Protein AF-A0A8S4PH32-F1 (afdb_monomer)

Radius of gyration: 19.77 Å; Cα contacts (8 Å, |Δi|>4): 339; chains: 1; bounding box: 55×46×66 Å

Sequence (239 aa):
MSSHDYEGEQAKEPTDDEKIYQQELECAKLVIYDNDECEFVEDCEGKTIKLFYIDGVPQETVFHSTLHNDARTFTANADDVWVMSWPRSGSHWVWEITQRLLHGIDSFVGPLQKELSVFALNTVGMKDIRRPRVISCHLGREFAPVDIFKKGSKMIYLVRDPRDAMVSWYKFIQRHDGFKYDGTWNGFLSLYFQDKIPRGTWEKHTKGWLQESRNNKNIFFLKYEGLRHDPLKWIKEIA

Nearest PDB structures (foldseek):
  1aqy-assembly1_A  TM=8.880E-01  e=5.491E-13  Mus musculus
  3bfx-assembly1_A  TM=8.454E-01  e=3.378E-13  Homo sapiens
  2ad1-assembly1_A  TM=8.452E-01  e=7.000E-13  Homo sapiens
  5x2b-assembly9_I  TM=8.558E-01  e=7.904E-13  Mus musculus
  5x2b-assembly10_J  TM=8.463E-01  e=3.395E-12  Mus musculus

InterPro domains:
  IPR000863 Sulfotransferase domain [PF00685] (79-239)
  IPR027417 P-loop containing nucleoside triphosphate hydrolase [G3DSA:3.40.50.300] (49-239)
  IPR027417 P-loop containing nucleoside triphosphate hydrolase [SSF52540] (51-239)

Structure (mmCIF, N/CA/C/O backbone):
data_AF-A0A8S4PH32-F1
#
_entry.id   AF-A0A8S4PH32-F1
#
loop_
_atom_site.group_PDB
_atom_site.id
_atom_site.type_symbol
_atom_site.label_atom_id
_atom_site.label_alt_id
_atom_site.label_comp_id
_atom_site.label_asym_id
_atom_site.label_entity_id
_atom_site.label_seq_id
_atom_site.pdbx_PDB_ins_code
_atom_site.Cartn_x
_atom_site.Cartn_y
_atom_site.Cartn_z
_atom_site.occupancy
_atom_site.B_iso_or_equiv
_atom_site.auth_seq_id
_atom_site.auth_comp_id
_atom_site.auth_asym_id
_atom_site.auth_atom_id
_atom_site.pdbx_PDB_model_num
ATOM 1 N N . MET A 1 1 ? 33.552 5.384 -46.110 1.00 39.69 1 MET A N 1
ATOM 2 C CA . MET A 1 1 ? 33.473 5.903 -44.729 1.00 39.69 1 MET A CA 1
ATOM 3 C C . MET A 1 1 ? 32.351 6.925 -44.710 1.00 39.69 1 MET A C 1
ATOM 5 O O . MET A 1 1 ? 32.509 7.965 -45.327 1.00 39.69 1 MET A O 1
ATOM 9 N N . SER A 1 2 ? 31.197 6.588 -44.133 1.00 38.41 2 SER A N 1
ATOM 10 C CA . SER A 1 2 ? 30.113 7.543 -43.875 1.00 38.41 2 SER A CA 1
ATOM 11 C C . SER A 1 2 ? 29.998 7.648 -42.361 1.00 38.41 2 SER A C 1
ATOM 13 O O . SER A 1 2 ? 29.646 6.673 -41.701 1.00 38.41 2 SER A O 1
ATOM 15 N N . SER A 1 3 ? 30.419 8.788 -41.822 1.00 44.22 3 SER A N 1
ATOM 16 C CA . SER A 1 3 ? 30.179 9.190 -40.443 1.00 44.22 3 SER A CA 1
ATOM 17 C C . SER A 1 3 ? 28.729 9.657 -40.354 1.00 44.22 3 SER A C 1
ATOM 19 O O . SER A 1 3 ? 28.368 10.675 -40.937 1.00 44.22 3 SER A O 1
ATOM 21 N N . HIS A 1 4 ? 27.880 8.867 -39.702 1.00 45.56 4 HIS A N 1
ATOM 22 C CA . HIS A 1 4 ? 26.615 9.373 -39.184 1.00 45.56 4 HIS A CA 1
ATOM 23 C C . HIS A 1 4 ? 26.923 10.078 -37.868 1.00 45.56 4 HIS A C 1
ATOM 25 O O . HIS A 1 4 ? 27.265 9.429 -36.878 1.00 45.56 4 HIS A O 1
ATOM 31 N N . ASP A 1 5 ? 26.850 11.403 -37.902 1.00 44.84 5 ASP A N 1
ATOM 32 C CA . ASP A 1 5 ? 26.917 12.246 -36.721 1.00 44.84 5 ASP A CA 1
ATOM 33 C C . ASP A 1 5 ? 25.649 12.015 -35.891 1.00 44.84 5 ASP A C 1
ATOM 35 O O . ASP A 1 5 ? 24.532 12.317 -36.311 1.00 44.84 5 ASP A O 1
ATOM 39 N N . TYR A 1 6 ? 25.827 11.410 -34.717 1.00 44.03 6 TYR A N 1
ATOM 40 C CA . TYR A 1 6 ? 24.822 11.400 -33.662 1.00 44.03 6 TYR A CA 1
ATOM 41 C C . TYR A 1 6 ? 24.789 12.806 -33.057 1.00 44.03 6 TYR A C 1
ATOM 43 O O . TYR A 1 6 ? 25.623 13.147 -32.216 1.00 44.03 6 TYR A O 1
ATOM 51 N N . GLU A 1 7 ? 23.844 13.637 -33.492 1.00 45.66 7 GLU A N 1
ATOM 52 C CA . GLU A 1 7 ? 23.499 14.851 -32.757 1.00 45.66 7 GLU A CA 1
ATOM 53 C C . GLU A 1 7 ? 22.906 14.438 -31.406 1.00 45.66 7 GLU A C 1
ATOM 55 O O . GLU A 1 7 ? 21.880 13.761 -31.327 1.00 45.66 7 GLU A O 1
ATOM 60 N N . GLY A 1 8 ? 23.613 14.786 -30.329 1.00 47.56 8 GLY A N 1
ATOM 61 C CA . GLY A 1 8 ? 23.156 14.556 -28.968 1.00 47.56 8 GLY A CA 1
ATOM 62 C C . GLY A 1 8 ? 21.863 15.323 -28.716 1.00 47.56 8 GLY A C 1
ATOM 63 O O . GLY A 1 8 ? 21.826 16.545 -28.849 1.00 47.56 8 GLY A O 1
ATOM 64 N N . GLU A 1 9 ? 20.813 14.599 -28.339 1.00 49.16 9 GLU A N 1
ATOM 65 C CA . GLU A 1 9 ? 19.553 15.168 -27.871 1.00 49.16 9 GLU A CA 1
ATOM 66 C C . GLU A 1 9 ? 19.855 16.088 -26.675 1.00 49.16 9 GLU A C 1
ATOM 68 O O . GLU A 1 9 ? 20.214 15.630 -25.587 1.00 49.16 9 GLU A O 1
ATOM 73 N N . GLN A 1 10 ? 19.791 17.407 -26.886 1.00 51.16 10 GLN A N 1
ATOM 74 C CA . GLN A 1 10 ? 19.913 18.372 -25.797 1.00 51.16 10 GLN A CA 1
ATOM 75 C C . GLN A 1 10 ? 18.770 18.121 -24.814 1.00 51.16 10 GLN A C 1
ATOM 77 O O . GLN A 1 10 ? 17.599 18.134 -25.198 1.00 51.16 10 GLN A O 1
ATOM 82 N N . ALA A 1 11 ? 19.114 17.882 -23.546 1.00 54.72 11 ALA A N 1
ATOM 83 C CA . ALA A 1 11 ? 18.133 17.704 -22.487 1.00 54.72 11 ALA A CA 1
ATOM 84 C C . ALA A 1 11 ? 17.215 18.933 -22.450 1.00 54.72 11 ALA A C 1
ATOM 86 O O . ALA A 1 11 ? 17.658 20.048 -22.175 1.00 54.72 11 ALA A O 1
ATOM 87 N N . LYS A 1 12 ? 15.941 18.722 -22.786 1.00 76.06 12 LYS A N 1
ATOM 88 C CA . LYS A 1 12 ? 14.923 19.770 -22.791 1.00 76.06 12 LYS A CA 1
ATOM 89 C C . LYS A 1 12 ? 14.799 20.352 -21.382 1.00 76.06 12 LYS A C 1
ATOM 91 O O . LYS A 1 12 ? 14.734 19.595 -20.414 1.00 76.06 12 LYS A O 1
ATOM 96 N N . GLU A 1 13 ? 14.766 21.679 -21.271 1.00 80.00 13 GLU A N 1
ATOM 97 C CA . GLU A 1 13 ? 14.542 22.321 -19.975 1.00 80.00 13 GLU A CA 1
ATOM 98 C C . GLU A 1 13 ? 13.197 21.882 -19.368 1.00 80.00 13 GLU A C 1
ATOM 100 O O . GLU A 1 13 ? 12.216 21.743 -20.111 1.00 80.00 13 GLU A O 1
ATOM 105 N N . PRO A 1 14 ? 13.125 21.688 -18.036 1.00 80.38 14 PRO A N 1
ATOM 106 C CA . PRO A 1 14 ? 11.885 21.310 -17.376 1.00 80.38 14 PRO A CA 1
ATOM 107 C C . PRO A 1 14 ? 10.828 22.406 -17.521 1.00 80.38 14 PRO A C 1
ATOM 109 O O . PRO A 1 14 ? 11.118 23.599 -17.383 1.00 80.38 14 PRO A O 1
ATOM 112 N N . THR A 1 15 ? 9.589 21.986 -17.740 1.00 87.25 15 THR A N 1
ATOM 113 C CA . THR A 1 15 ? 8.400 22.839 -17.678 1.00 87.25 15 THR A CA 1
ATOM 114 C C . THR A 1 15 ? 8.190 23.401 -16.269 1.00 87.25 15 THR A C 1
ATOM 116 O O . THR A 1 15 ? 8.723 22.882 -15.286 1.00 87.25 15 THR A O 1
ATOM 119 N N . ASP A 1 16 ? 7.400 24.467 -16.144 1.00 83.81 16 ASP A N 1
ATOM 120 C CA . ASP A 1 16 ? 7.109 25.061 -14.833 1.00 83.81 16 ASP A CA 1
ATOM 121 C C . ASP A 1 16 ? 6.350 24.091 -13.914 1.00 83.81 16 ASP A C 1
ATOM 123 O O . ASP A 1 16 ? 6.654 24.018 -12.724 1.00 83.81 16 ASP A O 1
ATOM 127 N N . ASP A 1 17 ? 5.462 23.262 -14.472 1.00 79.00 17 ASP A N 1
ATOM 128 C CA . ASP A 1 17 ? 4.777 22.193 -13.736 1.00 79.00 17 ASP A CA 1
ATOM 129 C C . ASP A 1 17 ? 5.767 21.145 -13.198 1.00 79.00 17 ASP A C 1
ATOM 131 O O . ASP A 1 17 ? 5.667 20.718 -12.047 1.00 79.00 17 ASP A O 1
ATOM 135 N N . GLU A 1 18 ? 6.772 20.762 -13.994 1.00 80.81 18 GLU A N 1
ATOM 136 C CA . GLU A 1 18 ? 7.830 19.848 -13.550 1.00 80.81 18 GLU A CA 1
ATOM 137 C C . GLU A 1 18 ? 8.693 20.476 -12.449 1.00 80.81 18 GLU A C 1
ATOM 139 O O . GLU A 1 18 ? 9.051 19.789 -11.492 1.00 80.81 18 GLU A O 1
ATOM 144 N N . LYS A 1 19 ? 8.996 21.778 -12.530 1.00 80.88 19 LYS A N 1
ATOM 145 C CA . LYS A 1 19 ? 9.740 22.495 -11.478 1.00 80.88 19 LYS A CA 1
ATOM 146 C C . LYS A 1 19 ? 8.952 22.559 -10.169 1.00 80.88 19 LYS A C 1
ATOM 148 O O . LYS A 1 19 ? 9.526 22.282 -9.116 1.00 80.88 19 LYS A O 1
ATOM 153 N N . ILE A 1 20 ? 7.656 22.882 -10.226 1.00 81.62 20 ILE A N 1
ATOM 154 C CA . ILE A 1 20 ? 6.765 22.898 -9.053 1.00 81.62 20 ILE A CA 1
ATOM 155 C C . ILE A 1 20 ? 6.721 21.509 -8.416 1.00 81.62 20 ILE A C 1
ATOM 157 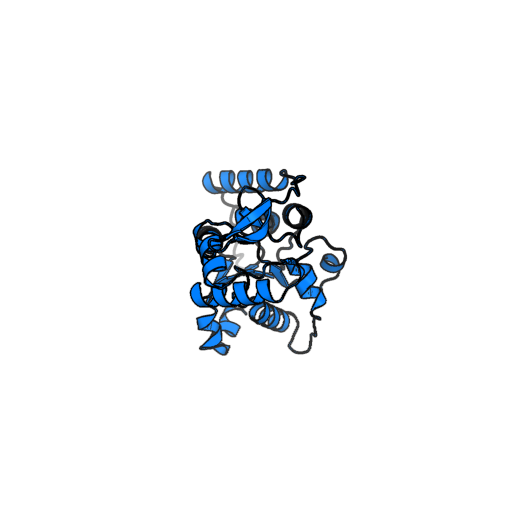O O . ILE A 1 20 ? 6.950 21.380 -7.215 1.00 81.62 20 ILE A O 1
ATOM 161 N N . TYR A 1 21 ? 6.532 20.464 -9.222 1.00 79.44 21 TYR A N 1
ATOM 162 C CA . TYR A 1 21 ? 6.506 19.086 -8.740 1.00 79.44 21 TYR A CA 1
ATOM 163 C C . TYR A 1 21 ? 7.820 18.683 -8.050 1.00 79.44 21 TYR A C 1
ATOM 165 O O . TYR A 1 21 ? 7.802 18.109 -6.961 1.00 79.44 21 TYR A O 1
ATOM 173 N N . GLN A 1 22 ? 8.980 19.024 -8.623 1.00 79.06 22 GLN A N 1
ATOM 174 C CA . GLN A 1 22 ? 10.266 18.751 -7.968 1.00 79.06 22 GLN A CA 1
ATOM 175 C C . GLN A 1 22 ? 10.423 19.517 -6.649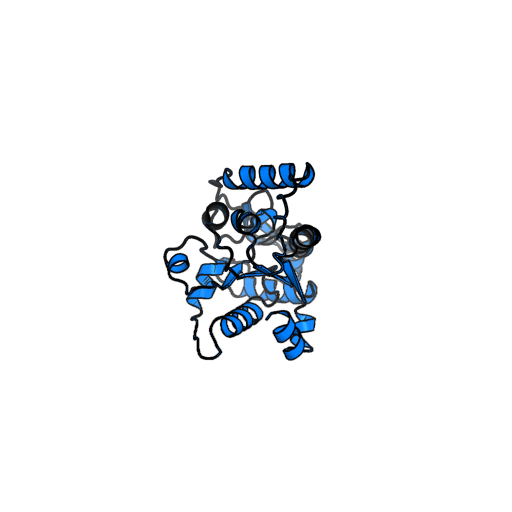 1.00 79.06 22 GLN A C 1
ATOM 177 O O . GLN A 1 22 ? 10.929 18.958 -5.676 1.00 79.06 22 GLN A O 1
ATOM 182 N N . GLN A 1 23 ? 9.957 20.765 -6.583 1.00 78.81 23 GLN A N 1
ATOM 183 C CA . GLN A 1 23 ? 9.979 21.545 -5.347 1.00 78.81 23 GLN A CA 1
ATOM 184 C 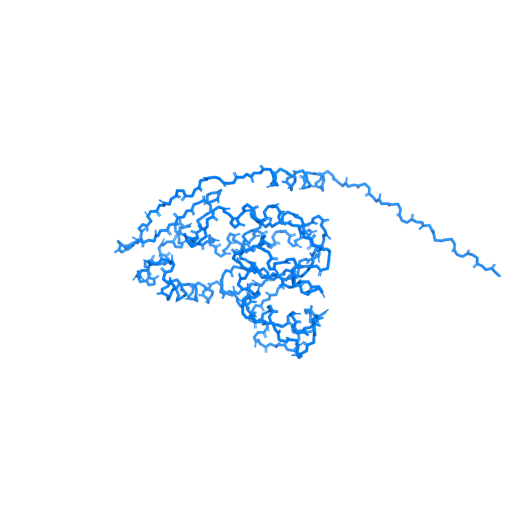C . GLN A 1 23 ? 9.081 20.926 -4.263 1.00 78.81 23 GLN A C 1
ATOM 186 O O . GLN A 1 23 ? 9.497 20.841 -3.108 1.00 78.81 23 GLN A O 1
ATOM 191 N N . GLU A 1 24 ? 7.884 20.449 -4.617 1.00 79.44 24 GLU A N 1
ATOM 192 C CA . GLU A 1 24 ? 6.989 19.731 -3.695 1.00 79.44 24 GLU A CA 1
ATOM 193 C C . GLU A 1 24 ? 7.657 18.472 -3.128 1.00 79.44 24 GLU A C 1
ATOM 195 O O . GLU A 1 24 ? 7.606 18.219 -1.921 1.00 79.44 24 GLU A O 1
ATOM 200 N N . LEU A 1 25 ? 8.342 17.712 -3.986 1.00 77.25 25 LEU A N 1
ATOM 201 C CA . LEU A 1 25 ? 9.118 16.543 -3.586 1.00 77.25 25 LEU A CA 1
ATOM 202 C C . LEU A 1 25 ? 10.254 16.904 -2.614 1.00 77.25 25 LEU A C 1
ATOM 204 O O . LEU A 1 25 ? 10.461 16.192 -1.631 1.00 77.25 25 LEU A O 1
ATOM 208 N N . GLU A 1 26 ? 10.990 17.995 -2.844 1.00 78.19 26 GLU A N 1
ATOM 209 C CA . GLU A 1 26 ? 12.026 18.444 -1.899 1.00 78.19 26 GLU A CA 1
ATOM 210 C C . GLU A 1 26 ? 11.441 18.858 -0.547 1.00 78.19 26 GLU A C 1
ATOM 212 O O . GLU A 1 26 ? 11.948 18.433 0.492 1.00 78.19 26 GLU A O 1
ATOM 217 N N . CYS A 1 27 ? 10.343 19.617 -0.538 1.00 73.69 27 CYS A N 1
ATOM 218 C CA . CYS A 1 27 ? 9.664 20.005 0.698 1.00 73.69 27 CYS A CA 1
ATOM 219 C C . CYS A 1 27 ? 9.217 18.775 1.506 1.00 73.69 27 CYS A C 1
ATOM 221 O O . CYS A 1 27 ? 9.405 18.733 2.722 1.00 73.69 27 CYS A O 1
ATOM 223 N N . ALA A 1 28 ? 8.699 17.741 0.837 1.00 70.81 28 ALA A N 1
ATOM 224 C CA . ALA A 1 28 ? 8.250 16.511 1.486 1.00 70.81 28 ALA A CA 1
ATOM 225 C C . ALA A 1 28 ? 9.376 15.737 2.202 1.00 70.81 28 ALA A C 1
ATOM 227 O O . ALA A 1 28 ? 9.096 15.039 3.177 1.00 70.81 28 ALA A O 1
ATOM 228 N N . LYS A 1 29 ? 10.644 15.869 1.773 1.00 68.88 29 LYS A N 1
ATOM 229 C CA . LYS A 1 29 ? 11.799 15.246 2.454 1.00 68.88 29 LYS A CA 1
ATOM 230 C C . LYS A 1 29 ? 12.139 15.902 3.796 1.00 68.88 29 LYS A C 1
ATOM 232 O O . LYS A 1 29 ? 12.785 15.266 4.623 1.00 68.88 29 LYS A O 1
ATOM 237 N N . LEU A 1 30 ? 11.746 17.160 3.997 1.00 70.75 30 LEU A N 1
ATOM 238 C CA . LEU A 1 30 ? 12.120 17.957 5.171 1.00 70.75 30 LEU A CA 1
ATOM 239 C C . LEU A 1 30 ? 11.146 17.809 6.343 1.00 70.75 30 LEU A C 1
ATOM 241 O O . LEU A 1 30 ? 11.469 18.207 7.460 1.00 70.75 30 LEU A O 1
ATOM 245 N N . VAL A 1 31 ? 9.959 17.254 6.106 1.00 72.81 31 VAL A N 1
ATOM 246 C CA . VAL A 1 31 ? 8.962 17.059 7.158 1.00 72.81 31 VAL A CA 1
ATOM 247 C C . VAL A 1 31 ? 9.369 15.848 8.003 1.00 72.81 31 VAL A C 1
ATOM 249 O O . VAL A 1 31 ? 9.599 14.756 7.483 1.00 72.81 31 VAL A O 1
ATOM 252 N N . ILE A 1 32 ? 9.436 16.022 9.319 1.00 74.19 32 ILE A N 1
ATOM 253 C CA . ILE A 1 32 ? 9.671 14.944 10.284 1.00 74.19 32 ILE A CA 1
ATOM 254 C C . ILE A 1 32 ? 8.433 14.861 11.166 1.00 74.19 32 ILE A C 1
ATOM 256 O O . ILE A 1 32 ? 7.973 15.879 11.673 1.00 74.19 32 ILE A O 1
ATOM 260 N N . TYR A 1 33 ? 7.888 13.659 11.319 1.00 78.19 33 TYR A N 1
ATOM 261 C CA . TYR A 1 33 ? 6.806 13.409 12.259 1.00 78.19 33 TYR A CA 1
ATOM 262 C C . TYR A 1 33 ? 7.397 13.012 13.609 1.00 78.19 33 TYR A C 1
ATOM 264 O O . TYR A 1 33 ? 8.166 12.055 13.687 1.00 78.19 33 TYR A O 1
ATOM 272 N N . ASP A 1 34 ? 7.041 13.745 14.654 1.00 75.38 34 ASP A N 1
ATOM 273 C CA . ASP A 1 34 ? 7.434 13.501 16.044 1.00 75.38 34 ASP A CA 1
ATOM 274 C C . ASP A 1 34 ? 6.229 13.230 16.962 1.00 75.38 34 ASP A C 1
ATOM 276 O O . ASP A 1 34 ? 6.408 12.895 18.133 1.00 75.38 34 ASP A O 1
ATOM 280 N N . ASN A 1 35 ? 5.008 13.324 16.423 1.00 69.19 35 ASN A N 1
ATOM 281 C CA . ASN A 1 35 ? 3.777 13.052 17.146 1.00 69.19 35 ASN A CA 1
ATOM 282 C C . ASN A 1 35 ? 3.250 11.633 16.862 1.00 69.19 35 ASN A C 1
ATOM 284 O O . ASN A 1 35 ? 2.788 11.340 15.759 1.00 69.19 35 ASN A O 1
ATOM 288 N N . ASP A 1 36 ? 3.284 10.784 17.889 1.00 72.88 36 ASP A N 1
ATOM 289 C CA . ASP A 1 36 ? 2.669 9.449 17.911 1.00 72.88 36 ASP A CA 1
ATOM 290 C C . ASP A 1 36 ? 1.418 9.409 18.813 1.00 72.88 36 ASP A C 1
ATOM 292 O O . ASP A 1 36 ? 0.993 8.337 19.263 1.00 72.88 36 ASP A O 1
ATOM 296 N N . GLU A 1 37 ? 0.836 10.570 19.137 1.00 81.94 37 GLU A N 1
ATOM 297 C CA . GLU A 1 37 ? -0.403 10.636 19.903 1.00 81.94 37 GLU A CA 1
ATOM 298 C C . GLU A 1 37 ? -1.487 9.811 19.218 1.00 81.94 37 GLU A C 1
ATOM 300 O O . GLU A 1 37 ? -1.753 9.905 18.018 1.00 81.94 37 GLU A O 1
ATOM 305 N N . CYS A 1 38 ? -2.089 8.946 20.025 1.00 88.19 38 CYS A N 1
ATOM 306 C CA . CYS A 1 38 ? -3.103 8.027 19.568 1.00 88.19 38 CYS A CA 1
ATOM 307 C C . CYS A 1 38 ? -4.460 8.420 20.130 1.00 88.19 38 CYS A C 1
ATOM 309 O O . CYS A 1 38 ? -4.599 8.724 21.315 1.00 88.19 38 CYS A O 1
ATOM 311 N N . GLU A 1 39 ? -5.476 8.256 19.305 1.00 91.06 39 GLU A N 1
ATOM 312 C CA . GLU A 1 39 ? -6.868 8.498 19.622 1.00 91.06 39 GLU A CA 1
ATOM 313 C C . GLU A 1 39 ? -7.625 7.169 19.632 1.00 91.06 39 GLU A C 1
ATOM 315 O O . GLU A 1 39 ? -7.384 6.287 18.801 1.00 91.06 39 GLU A O 1
ATOM 320 N N . PHE A 1 40 ? -8.560 7.018 20.569 1.00 93.75 40 PHE A N 1
ATOM 321 C CA . PHE A 1 40 ? -9.557 5.956 20.501 1.00 93.75 40 PHE A CA 1
ATOM 322 C C . PHE A 1 40 ? -10.763 6.485 19.740 1.00 93.75 40 PHE A C 1
ATOM 324 O O . PHE A 1 40 ? -11.416 7.431 20.174 1.00 93.75 40 PHE A O 1
ATOM 331 N N . VAL A 1 41 ? -11.050 5.866 18.604 1.00 95.44 41 VAL A N 1
ATOM 332 C CA . VAL A 1 41 ? -12.195 6.207 17.771 1.00 95.44 41 VAL A CA 1
ATOM 333 C C . VAL A 1 41 ? -13.276 5.164 17.971 1.00 95.44 41 VAL A C 1
ATOM 335 O O . VAL A 1 41 ? -13.024 3.975 17.793 1.00 95.44 41 VAL A O 1
ATOM 338 N N . GLU A 1 42 ? -14.473 5.625 18.310 1.00 97.44 42 GLU A N 1
ATOM 339 C CA . GLU A 1 42 ? -15.661 4.791 18.454 1.00 97.44 42 GLU A CA 1
ATOM 340 C C . GLU A 1 42 ? -16.370 4.586 17.107 1.00 97.44 42 GLU A C 1
ATOM 342 O O . GLU A 1 42 ? -16.482 5.510 16.294 1.00 97.44 42 GLU A O 1
ATOM 347 N N . ASP A 1 43 ? -16.839 3.365 16.867 1.00 97.69 43 ASP A N 1
ATOM 348 C CA . ASP A 1 43 ? -17.749 3.040 15.777 1.00 97.69 43 ASP A CA 1
ATOM 349 C C . ASP A 1 43 ? -19.222 3.280 16.157 1.00 97.69 43 ASP A C 1
ATOM 351 O O . ASP A 1 43 ? -19.543 3.705 17.263 1.00 97.69 43 ASP A O 1
ATOM 355 N N . CYS A 1 44 ? -20.156 3.022 15.240 1.00 97.94 44 CYS A N 1
ATOM 356 C CA . CYS A 1 44 ? -21.585 3.216 15.506 1.00 97.94 44 CYS A CA 1
ATOM 357 C C . CYS A 1 44 ? -22.192 2.254 16.549 1.00 97.94 44 CYS A C 1
ATOM 359 O O . CYS A 1 44 ? -23.365 2.406 16.890 1.00 97.94 44 CYS A O 1
ATOM 361 N N . GLU A 1 45 ? -21.435 1.269 17.034 1.00 98.06 45 GLU A N 1
ATOM 362 C CA . GLU A 1 45 ? -21.866 0.244 17.990 1.00 98.06 45 GLU A CA 1
ATOM 363 C C . GLU A 1 45 ? -21.125 0.358 19.337 1.00 98.06 45 GLU A C 1
ATOM 365 O O . GLU A 1 45 ? -21.267 -0.514 20.198 1.00 98.06 45 GLU A O 1
ATOM 370 N N . GLY A 1 46 ? -20.352 1.429 19.550 1.00 97.31 46 GLY A N 1
ATOM 371 C CA . GLY A 1 46 ? -19.631 1.669 20.800 1.00 97.31 46 GLY A CA 1
ATOM 372 C C . GLY A 1 46 ? -18.288 0.941 20.913 1.00 97.31 46 GLY A C 1
ATOM 373 O O . GLY A 1 46 ? -17.677 0.936 21.983 1.00 97.31 46 GLY A O 1
ATOM 374 N N . LYS A 1 47 ? -17.815 0.280 19.849 1.00 97.44 47 LYS A N 1
ATOM 375 C CA . LYS A 1 47 ? -16.513 -0.397 19.840 1.00 97.44 47 LYS A CA 1
ATOM 376 C C . LYS A 1 47 ? -15.432 0.560 19.382 1.00 97.44 47 LYS A C 1
ATOM 378 O O . LYS A 1 47 ? -15.645 1.375 18.490 1.00 97.44 47 LYS A O 1
ATOM 383 N N . THR A 1 48 ? -14.252 0.449 19.981 1.00 96.00 48 THR A N 1
ATOM 384 C CA . THR A 1 48 ? -13.169 1.398 19.737 1.00 96.00 48 THR A CA 1
ATOM 385 C C . THR A 1 48 ? -12.013 0.777 18.973 1.00 96.00 48 THR A C 1
ATOM 387 O O . THR A 1 48 ? -11.615 -0.363 19.211 1.00 96.00 48 THR A O 1
ATOM 390 N N . ILE A 1 49 ? -11.449 1.555 18.054 1.00 94.25 49 ILE A N 1
ATOM 391 C CA . ILE A 1 49 ? -10.163 1.288 17.414 1.00 94.25 49 ILE A CA 1
ATOM 392 C C . ILE A 1 49 ? -9.173 2.370 17.836 1.00 94.25 49 ILE A C 1
ATOM 394 O O . ILE A 1 49 ? -9.525 3.545 17.938 1.00 94.25 49 ILE A O 1
ATOM 398 N N . LYS A 1 50 ? -7.927 1.978 18.100 1.00 92.69 50 LYS A N 1
ATOM 399 C CA . LYS A 1 50 ? -6.851 2.922 18.403 1.00 92.69 50 LYS A CA 1
ATOM 400 C C . LYS A 1 50 ? -6.164 3.329 17.098 1.00 92.69 50 LYS A C 1
ATOM 402 O O . LYS A 1 50 ? -5.731 2.454 16.350 1.00 92.69 50 LYS A O 1
ATOM 407 N N . LEU A 1 51 ? -6.065 4.628 16.830 1.00 91.25 51 LEU A N 1
ATOM 408 C CA . LEU A 1 51 ? -5.464 5.196 15.618 1.00 91.25 51 LEU A CA 1
ATOM 409 C C . LEU A 1 51 ? -4.481 6.301 15.995 1.00 91.25 51 LEU A C 1
ATOM 411 O O . LEU A 1 51 ? -4.659 6.950 17.016 1.00 91.25 51 LEU A O 1
ATOM 415 N N . PHE A 1 52 ? -3.480 6.541 15.158 1.00 90.00 52 PHE A N 1
ATOM 416 C CA . PHE A 1 52 ? -2.710 7.789 15.171 1.00 90.00 52 PHE A CA 1
ATOM 417 C C . PHE A 1 52 ? -2.798 8.432 13.787 1.00 90.00 52 PHE A C 1
ATOM 419 O O . PHE A 1 52 ? -3.161 7.756 12.817 1.00 90.00 52 PHE A O 1
ATOM 426 N N . TYR A 1 53 ? -2.490 9.721 13.685 1.00 90.12 53 TYR A N 1
ATOM 427 C CA . TYR A 1 53 ? -2.701 10.486 12.459 1.00 90.12 53 TYR A CA 1
ATOM 428 C C . TYR A 1 53 ? -1.406 11.082 11.937 1.00 90.12 53 TYR A C 1
ATOM 430 O O . TYR A 1 53 ? -0.636 11.691 12.668 1.00 90.12 53 TYR A O 1
ATOM 438 N N . ILE A 1 54 ? -1.220 10.940 10.631 1.00 88.12 54 ILE A N 1
ATOM 439 C CA . ILE A 1 54 ? -0.117 11.514 9.870 1.00 88.12 54 ILE A CA 1
ATOM 440 C C . ILE A 1 54 ? -0.760 12.354 8.773 1.00 88.12 54 ILE A C 1
ATOM 442 O O . ILE A 1 54 ? -1.492 11.813 7.947 1.00 88.12 54 ILE A O 1
ATOM 446 N N . ASP A 1 55 ? -0.572 13.674 8.826 1.00 88.19 55 ASP A N 1
ATOM 447 C CA . ASP A 1 55 ? -1.227 14.662 7.950 1.00 88.19 55 ASP A CA 1
ATOM 448 C C . ASP A 1 55 ? -2.738 14.421 7.765 1.00 88.19 55 ASP A C 1
ATOM 450 O O . ASP A 1 55 ? -3.286 14.487 6.666 1.00 88.19 55 ASP A O 1
ATOM 454 N N . GLY A 1 56 ? -3.424 14.095 8.866 1.00 89.50 56 GLY A N 1
ATOM 455 C CA . GLY A 1 56 ? -4.867 13.839 8.883 1.00 89.50 56 GLY A CA 1
ATOM 456 C C . GLY A 1 56 ? -5.295 12.470 8.342 1.00 89.50 56 GLY A C 1
ATOM 457 O O . GLY A 1 56 ? -6.489 12.174 8.338 1.00 89.50 56 GLY A O 1
ATOM 458 N N . VAL A 1 57 ? -4.361 11.608 7.926 1.00 91.50 57 VAL A N 1
ATOM 459 C CA . VAL A 1 57 ? -4.659 10.235 7.496 1.00 91.50 57 VAL A CA 1
ATOM 460 C C . VAL A 1 57 ? -4.470 9.270 8.671 1.00 91.50 57 VAL A C 1
ATOM 462 O O . VAL A 1 57 ? -3.354 9.181 9.195 1.00 91.50 57 VAL A O 1
ATOM 465 N N . PRO A 1 58 ? -5.505 8.504 9.065 1.00 92.06 58 PRO A N 1
ATOM 466 C CA . PRO A 1 58 ? -5.381 7.539 10.148 1.00 92.06 58 PRO A CA 1
ATOM 467 C C . PRO A 1 58 ? -4.461 6.369 9.776 1.00 92.06 58 PRO A C 1
ATOM 469 O O . PRO A 1 58 ? -4.513 5.828 8.669 1.00 92.06 58 PRO A O 1
ATOM 472 N N . GLN A 1 59 ? -3.640 5.935 10.725 1.00 88.88 59 GLN A N 1
ATOM 473 C CA . GLN A 1 59 ? -2.633 4.882 10.575 1.00 88.88 59 GLN A CA 1
ATOM 474 C C . GLN A 1 59 ? -2.806 3.789 11.650 1.00 88.88 59 GLN A C 1
ATOM 476 O O . GLN A 1 59 ? -3.437 4.018 12.685 1.00 88.88 59 GLN A O 1
ATOM 481 N N . GLU A 1 60 ? -2.265 2.582 11.418 1.00 81.62 60 GLU A N 1
ATOM 482 C CA . GLU A 1 60 ? -2.315 1.505 12.422 1.00 81.62 60 GLU A CA 1
ATOM 483 C C . GLU A 1 60 ? -1.314 1.749 13.553 1.00 81.62 60 GLU A C 1
ATOM 485 O O . GLU A 1 60 ? -0.128 1.833 13.274 1.00 81.62 60 GLU A O 1
ATOM 490 N N . THR A 1 61 ? -1.708 1.677 14.826 1.00 76.88 61 THR A N 1
ATOM 491 C CA . THR A 1 61 ? -0.791 1.910 15.969 1.00 76.88 61 THR A CA 1
ATOM 492 C C . THR A 1 61 ? 0.339 0.892 16.144 1.00 76.88 61 THR A C 1
ATOM 494 O O . THR A 1 61 ? 1.144 1.019 17.059 1.00 76.88 61 THR A O 1
ATOM 497 N N . VAL A 1 62 ? 0.384 -0.154 15.317 1.00 66.06 62 VAL A N 1
ATOM 498 C CA . VAL A 1 62 ? 1.558 -1.038 15.214 1.00 66.06 62 VAL A CA 1
ATOM 499 C C . VAL A 1 62 ? 2.739 -0.292 14.589 1.00 66.06 62 VAL A C 1
ATOM 501 O O . VAL A 1 62 ? 3.892 -0.635 14.834 1.00 66.06 62 VAL A O 1
ATOM 504 N N . PHE A 1 63 ? 2.452 0.735 13.792 1.00 65.31 63 PHE A N 1
ATOM 505 C CA . PHE A 1 63 ? 3.440 1.619 13.204 1.00 65.31 63 PHE A CA 1
ATOM 506 C C . PHE A 1 63 ? 3.478 2.909 14.004 1.00 65.31 63 PHE A C 1
ATOM 508 O O . PHE A 1 63 ? 2.452 3.422 14.430 1.00 65.31 63 PHE A O 1
ATOM 515 N N . HIS A 1 64 ? 4.682 3.416 14.202 1.00 66.69 64 HIS A N 1
ATOM 516 C CA . HIS A 1 64 ? 4.919 4.757 14.707 1.00 66.69 64 HIS A CA 1
ATOM 517 C C . HIS A 1 64 ? 5.230 5.679 13.523 1.00 66.69 64 HIS A C 1
ATOM 519 O O . HIS A 1 64 ? 5.457 5.211 12.396 1.00 66.69 64 HIS A O 1
ATOM 525 N N . SER A 1 65 ? 5.306 6.982 13.774 1.00 73.44 65 SER A N 1
ATOM 526 C CA . SER A 1 65 ? 5.869 7.991 12.865 1.00 73.44 65 SER A CA 1
ATOM 527 C C . SER A 1 65 ? 7.170 7.544 12.180 1.00 73.44 65 SER A C 1
ATOM 529 O O . SER A 1 65 ? 7.434 7.939 11.044 1.00 73.44 65 SER A O 1
ATOM 531 N N . THR A 1 66 ? 7.943 6.646 12.806 1.00 76.44 66 THR A N 1
ATOM 532 C CA . THR A 1 66 ? 9.159 6.032 12.257 1.00 76.44 66 THR A CA 1
ATOM 533 C C . THR A 1 66 ? 8.988 5.467 10.848 1.00 76.44 66 THR A C 1
ATOM 535 O O . THR A 1 66 ? 9.836 5.744 10.014 1.00 76.44 66 THR A O 1
ATOM 538 N N . LEU A 1 67 ? 7.904 4.746 10.525 1.00 79.12 67 LEU A N 1
ATOM 539 C CA . LEU A 1 67 ? 7.723 4.207 9.163 1.00 79.12 67 LEU A CA 1
ATOM 540 C C . LEU A 1 67 ? 7.634 5.329 8.117 1.00 79.12 67 LEU A C 1
ATOM 542 O O . LEU A 1 67 ? 8.160 5.209 7.011 1.00 79.12 67 LEU A O 1
ATOM 546 N N . HIS A 1 68 ? 6.961 6.424 8.465 1.00 82.12 68 HIS A N 1
ATOM 547 C CA . HIS A 1 68 ? 6.785 7.571 7.578 1.00 82.12 68 HIS A CA 1
ATOM 548 C C . HIS A 1 68 ? 8.071 8.395 7.460 1.00 82.12 68 HIS A C 1
ATOM 550 O O . HIS A 1 68 ? 8.443 8.814 6.364 1.00 82.12 68 HIS A O 1
ATOM 556 N N . ASN A 1 69 ? 8.804 8.559 8.561 1.00 84.00 69 ASN A N 1
ATOM 557 C CA . ASN A 1 69 ? 10.132 9.178 8.555 1.00 84.00 69 ASN A CA 1
ATOM 558 C C . ASN A 1 69 ? 11.146 8.335 7.759 1.00 84.00 69 ASN A C 1
ATOM 560 O O . ASN A 1 69 ? 11.947 8.875 6.988 1.00 84.00 69 ASN A O 1
ATOM 564 N N . ASP A 1 70 ? 11.069 7.008 7.880 1.00 83.69 70 ASP A N 1
ATOM 565 C CA . ASP A 1 70 ? 11.867 6.067 7.103 1.00 83.69 70 ASP A CA 1
ATOM 566 C C . ASP A 1 70 ? 11.564 6.213 5.615 1.00 83.69 70 ASP A C 1
ATOM 568 O O . ASP A 1 70 ? 12.478 6.369 4.811 1.00 83.69 70 ASP A O 1
ATOM 572 N N . ALA A 1 71 ? 10.282 6.234 5.243 1.00 84.56 71 ALA A N 1
ATOM 573 C CA . ALA A 1 71 ? 9.863 6.428 3.861 1.00 84.56 71 ALA A CA 1
ATOM 574 C C . ALA A 1 71 ? 10.443 7.721 3.261 1.00 84.56 71 ALA A C 1
ATOM 576 O O . ALA A 1 71 ? 10.972 7.703 2.152 1.00 84.56 71 ALA A O 1
ATOM 577 N N . ARG A 1 72 ? 10.421 8.835 3.999 1.00 82.75 72 ARG A N 1
ATOM 578 C CA . ARG A 1 72 ? 10.946 10.129 3.523 1.00 82.75 72 ARG A CA 1
ATOM 579 C C . ARG A 1 72 ? 12.448 10.151 3.290 1.00 82.75 72 ARG A C 1
ATOM 581 O O . ARG A 1 72 ? 12.918 10.790 2.349 1.00 82.75 72 ARG A O 1
ATOM 588 N N . THR A 1 73 ? 13.190 9.473 4.156 1.00 83.62 73 THR A N 1
ATOM 589 C CA . THR A 1 73 ? 14.658 9.412 4.108 1.00 83.62 73 THR A CA 1
ATOM 590 C C . THR A 1 73 ? 15.172 8.206 3.319 1.00 83.62 73 THR A C 1
ATOM 592 O O . THR A 1 73 ? 16.380 8.067 3.111 1.00 83.62 73 THR A O 1
ATOM 595 N N . PHE A 1 74 ? 14.269 7.348 2.837 1.00 86.44 74 PHE A N 1
ATOM 596 C CA . PHE A 1 74 ? 14.610 6.163 2.067 1.00 86.44 74 PHE A CA 1
ATOM 597 C C . PHE A 1 74 ? 15.363 6.532 0.790 1.00 86.44 74 PHE A C 1
ATOM 599 O O . PHE A 1 74 ? 14.926 7.356 -0.016 1.00 86.44 74 PHE A O 1
ATOM 606 N N . THR A 1 75 ? 16.496 5.866 0.583 1.00 87.81 75 THR A N 1
ATOM 607 C CA . THR A 1 75 ? 17.287 6.001 -0.641 1.00 87.81 75 THR A CA 1
ATOM 608 C C . THR A 1 75 ? 16.850 4.940 -1.645 1.00 87.81 75 THR A C 1
ATOM 610 O O . THR A 1 75 ? 17.151 3.747 -1.495 1.00 87.81 75 THR A O 1
ATOM 613 N N . ALA A 1 76 ? 16.122 5.382 -2.668 1.00 89.38 76 ALA A N 1
ATOM 614 C CA . ALA A 1 76 ? 15.706 4.528 -3.769 1.00 89.38 76 ALA A CA 1
ATOM 615 C C . ALA A 1 76 ? 16.841 4.348 -4.782 1.00 89.38 76 ALA A C 1
ATOM 617 O O . ALA A 1 76 ? 17.774 5.148 -4.885 1.00 89.38 76 ALA A O 1
ATOM 618 N N . ASN A 1 77 ? 16.740 3.280 -5.561 1.00 90.44 77 ASN A N 1
ATOM 619 C CA . ASN A 1 77 ? 17.589 3.017 -6.705 1.00 90.44 77 ASN A CA 1
ATOM 620 C C . ASN A 1 77 ? 16.751 2.938 -7.985 1.00 90.44 77 ASN A C 1
ATOM 622 O O . ASN A 1 77 ? 15.576 2.572 -7.959 1.00 90.44 77 ASN A O 1
ATOM 626 N N . ALA A 1 78 ? 17.376 3.244 -9.122 1.00 92.31 78 ALA A N 1
ATOM 627 C CA . ALA A 1 78 ? 16.714 3.195 -10.427 1.00 92.31 78 ALA A CA 1
ATOM 628 C C . ALA A 1 78 ? 16.261 1.774 -10.827 1.00 92.31 78 ALA A C 1
ATOM 630 O O . ALA A 1 78 ? 15.303 1.621 -11.575 1.00 92.31 78 ALA A O 1
ATOM 631 N N . ASP A 1 79 ? 16.931 0.738 -10.316 1.00 93.69 79 ASP A N 1
ATOM 632 C CA . ASP A 1 79 ? 16.603 -0.676 -10.532 1.00 93.69 79 ASP A CA 1
ATOM 633 C C . ASP A 1 79 ? 15.642 -1.250 -9.477 1.00 93.69 79 ASP A C 1
ATOM 635 O O . ASP A 1 79 ? 15.284 -2.421 -9.571 1.00 93.69 79 ASP A O 1
ATOM 639 N N . ASP A 1 80 ? 15.209 -0.468 -8.482 1.00 93.12 80 ASP A N 1
ATOM 640 C CA . ASP A 1 80 ? 14.172 -0.924 -7.556 1.00 93.12 80 ASP A CA 1
ATOM 641 C C . ASP A 1 80 ? 12.830 -1.085 -8.283 1.00 93.12 80 ASP A C 1
ATOM 643 O O . ASP A 1 80 ? 12.449 -0.261 -9.123 1.00 93.12 80 ASP A O 1
ATOM 647 N N . VAL A 1 81 ? 12.076 -2.114 -7.889 1.00 94.88 81 VAL A N 1
ATOM 648 C CA . VAL A 1 81 ? 10.695 -2.336 -8.321 1.00 94.88 81 VAL A CA 1
ATOM 649 C C . VAL A 1 81 ? 9.766 -2.278 -7.113 1.00 94.88 81 VAL A C 1
ATOM 651 O O . VAL A 1 81 ? 9.863 -3.080 -6.184 1.00 94.88 81 VAL A O 1
ATOM 654 N N . TRP A 1 82 ? 8.833 -1.332 -7.135 1.00 94.56 82 TRP A N 1
ATOM 655 C CA . TRP A 1 82 ? 7.872 -1.108 -6.059 1.00 94.56 82 TRP A CA 1
ATOM 656 C C . TRP A 1 82 ? 6.551 -1.809 -6.346 1.00 94.56 82 TRP A C 1
ATOM 658 O O . TRP A 1 82 ? 5.975 -1.637 -7.412 1.00 94.56 82 TRP A O 1
ATOM 668 N N . VAL A 1 83 ? 6.028 -2.557 -5.382 1.00 95.50 83 VAL A N 1
ATOM 669 C CA . VAL A 1 83 ? 4.687 -3.144 -5.410 1.00 95.50 83 VAL A CA 1
ATOM 670 C C . VAL A 1 83 ? 3.820 -2.374 -4.420 1.00 95.50 83 VAL A C 1
ATOM 672 O O . VAL A 1 83 ? 3.861 -2.611 -3.212 1.00 95.50 83 VAL A O 1
ATOM 675 N N . MET A 1 84 ? 3.040 -1.433 -4.945 1.00 94.94 84 MET A N 1
ATOM 676 C CA . MET A 1 84 ? 2.188 -0.534 -4.171 1.00 94.94 84 MET A CA 1
ATOM 677 C C . MET A 1 84 ? 0.730 -0.970 -4.255 1.00 94.94 84 MET A C 1
ATOM 679 O O . MET A 1 84 ? 0.265 -1.432 -5.294 1.00 94.94 84 MET A O 1
ATOM 683 N N . SER A 1 85 ? -0.019 -0.841 -3.163 1.00 96.38 85 SER A N 1
ATOM 684 C CA . SER A 1 85 ? -1.476 -1.044 -3.176 1.00 96.38 85 SER A CA 1
ATOM 685 C C . SER A 1 85 ? -2.122 -0.544 -1.898 1.00 96.38 85 SER A C 1
ATOM 687 O O . SER A 1 85 ? -1.460 -0.489 -0.864 1.00 96.38 85 SER A O 1
ATOM 689 N N . TRP A 1 86 ? -3.428 -0.278 -1.926 1.00 96.25 86 TRP A N 1
ATOM 690 C CA . TRP A 1 86 ? -4.191 -0.229 -0.676 1.00 96.25 86 TRP A CA 1
ATOM 691 C C . TRP A 1 86 ? -4.145 -1.616 0.002 1.00 96.25 86 TRP A C 1
ATOM 693 O O . TRP A 1 86 ? -4.116 -2.628 -0.723 1.00 96.25 86 TRP A O 1
ATOM 703 N N . PRO A 1 87 ? -4.109 -1.715 1.347 1.00 93.50 87 PRO A N 1
ATOM 704 C CA . PRO A 1 87 ? -3.999 -2.995 2.037 1.00 93.50 87 PRO A CA 1
ATOM 705 C C . PRO A 1 87 ? -4.959 -4.058 1.500 1.00 93.50 87 PRO A C 1
ATOM 707 O O . PRO A 1 87 ? -6.090 -3.788 1.118 1.00 93.50 87 PRO A O 1
ATOM 710 N N . ARG A 1 88 ? -4.509 -5.318 1.480 1.00 94.06 88 ARG A N 1
ATOM 711 C CA . ARG A 1 88 ? -5.342 -6.482 1.094 1.00 94.06 88 ARG A CA 1
ATOM 712 C C . ARG A 1 88 ? -5.827 -6.523 -0.360 1.00 94.06 88 ARG A C 1
ATOM 714 O O . ARG A 1 88 ? -6.674 -7.353 -0.706 1.00 94.06 88 ARG A O 1
ATOM 721 N N . SER A 1 89 ? -5.211 -5.738 -1.237 1.00 96.62 89 SER A N 1
ATOM 722 C CA . SER A 1 89 ? -5.497 -5.776 -2.678 1.00 96.62 89 SER A CA 1
ATOM 723 C C . SER A 1 89 ? -4.792 -6.915 -3.429 1.00 96.62 89 SER A C 1
ATOM 725 O O . SER A 1 89 ? -5.036 -7.092 -4.613 1.00 96.62 89 SER A O 1
ATOM 727 N N . GLY A 1 90 ? -3.947 -7.713 -2.759 1.00 93.44 90 GLY A N 1
ATOM 728 C CA . GLY A 1 90 ? -3.220 -8.842 -3.365 1.00 93.44 90 GLY A CA 1
ATOM 729 C C . GLY A 1 90 ? -1.710 -8.633 -3.530 1.00 93.44 90 GLY A C 1
ATOM 730 O O . GLY A 1 90 ? -1.075 -9.395 -4.256 1.00 93.44 90 GLY A O 1
ATOM 731 N N . SER A 1 91 ? -1.121 -7.648 -2.835 1.00 92.19 91 SER A N 1
ATOM 732 C CA . SER A 1 91 ? 0.308 -7.295 -2.927 1.00 92.19 91 SER A CA 1
ATOM 733 C C . SER A 1 91 ? 1.255 -8.479 -2.752 1.00 92.19 91 SER A C 1
ATOM 735 O O . SER A 1 91 ? 2.304 -8.514 -3.376 1.00 92.19 91 SER A O 1
ATOM 737 N N . HIS A 1 92 ? 0.897 -9.476 -1.933 1.00 90.75 92 HIS A N 1
ATOM 738 C CA . HIS A 1 92 ? 1.725 -10.671 -1.763 1.00 90.75 92 HIS A CA 1
ATOM 739 C C . HIS A 1 92 ? 1.903 -11.470 -3.044 1.00 90.75 92 HIS A C 1
ATOM 741 O O . HIS A 1 92 ? 3.023 -11.853 -3.356 1.00 90.75 92 HIS A O 1
ATOM 747 N N . TRP A 1 93 ? 0.820 -11.678 -3.788 1.00 93.75 93 TRP A N 1
ATOM 748 C CA . TRP A 1 93 ? 0.871 -12.467 -5.007 1.00 93.75 93 TRP A CA 1
ATOM 749 C C . TRP A 1 93 ? 1.717 -11.773 -6.075 1.00 93.75 93 TRP A C 1
ATOM 751 O O . TRP A 1 93 ? 2.574 -12.400 -6.687 1.00 93.75 93 TRP A O 1
ATOM 761 N N . VAL A 1 94 ? 1.527 -10.462 -6.237 1.00 95.31 94 VAL A N 1
ATOM 762 C CA . VAL A 1 94 ? 2.299 -9.657 -7.192 1.00 95.31 94 VAL A CA 1
ATOM 763 C C . VAL A 1 94 ? 3.764 -9.574 -6.782 1.00 95.31 94 VAL A C 1
ATOM 765 O O . VAL A 1 94 ? 4.627 -9.783 -7.619 1.00 95.31 94 VAL A O 1
ATOM 768 N N . TRP A 1 95 ? 4.053 -9.352 -5.498 1.00 93.50 95 TRP A N 1
ATOM 769 C CA . TRP A 1 95 ? 5.424 -9.339 -4.987 1.00 93.50 95 TRP A CA 1
ATOM 770 C C . TRP A 1 95 ? 6.154 -10.659 -5.276 1.00 93.50 95 TRP A C 1
ATOM 772 O O . TRP A 1 95 ? 7.257 -10.626 -5.805 1.00 93.50 95 TRP A O 1
ATOM 782 N N . GLU A 1 96 ? 5.523 -11.813 -5.027 1.00 91.62 96 GLU A N 1
ATOM 783 C CA . GLU A 1 96 ? 6.089 -13.134 -5.355 1.00 91.62 96 GLU A CA 1
ATOM 784 C C . GLU A 1 96 ? 6.344 -13.317 -6.858 1.00 91.62 96 GLU A C 1
ATOM 786 O O . GLU A 1 96 ? 7.389 -13.834 -7.255 1.00 91.62 96 GLU A O 1
ATOM 791 N N . ILE A 1 97 ? 5.403 -12.886 -7.706 1.00 93.81 97 ILE A N 1
ATOM 792 C CA . ILE A 1 97 ? 5.568 -12.923 -9.165 1.00 93.81 97 ILE A CA 1
ATOM 793 C C . ILE A 1 97 ? 6.780 -12.081 -9.575 1.00 93.81 97 ILE A C 1
ATOM 795 O O . ILE A 1 97 ? 7.664 -12.586 -10.262 1.00 93.81 97 ILE A O 1
ATOM 799 N N . THR A 1 98 ? 6.851 -10.827 -9.124 1.00 94.31 98 THR A N 1
ATOM 800 C CA . THR A 1 98 ? 7.938 -9.903 -9.466 1.00 94.31 98 THR A CA 1
ATOM 801 C C . THR A 1 98 ? 9.294 -10.430 -8.998 1.00 94.31 98 THR A C 1
ATOM 803 O O . THR A 1 98 ? 10.252 -10.408 -9.766 1.00 94.31 98 THR A O 1
ATOM 806 N N . GLN A 1 99 ? 9.373 -10.971 -7.778 1.00 90.88 99 GLN A N 1
ATOM 807 C CA . GLN A 1 99 ? 10.598 -11.581 -7.250 1.00 90.88 99 GLN A CA 1
ATOM 808 C C . GLN A 1 99 ? 11.098 -12.710 -8.156 1.00 90.88 99 GLN A C 1
ATOM 810 O O . GLN A 1 99 ? 12.265 -12.731 -8.542 1.00 90.88 99 GLN A O 1
ATOM 815 N N . ARG A 1 100 ? 10.205 -13.620 -8.563 1.00 91.44 100 ARG A N 1
ATOM 816 C CA . ARG A 1 100 ? 10.557 -14.759 -9.427 1.00 91.44 100 ARG A CA 1
ATOM 817 C C . ARG A 1 100 ? 10.930 -14.337 -10.844 1.00 91.44 100 ARG A C 1
ATOM 819 O O . ARG A 1 100 ? 11.816 -14.950 -11.434 1.00 91.44 100 ARG A O 1
ATOM 826 N N . LEU A 1 101 ? 10.286 -13.303 -11.385 1.00 93.62 101 LEU A N 1
ATOM 827 C CA . LEU A 1 101 ? 10.634 -12.751 -12.696 1.00 93.62 101 LEU A CA 1
ATOM 828 C C . LEU A 1 101 ? 12.048 -12.152 -12.702 1.00 93.62 101 LEU A C 1
ATOM 830 O O . LEU A 1 101 ? 12.780 -12.336 -13.671 1.00 93.62 101 LEU A O 1
ATOM 834 N N . LEU A 1 102 ? 12.455 -11.482 -11.620 1.00 92.56 102 LEU A N 1
ATOM 835 C CA . LEU A 1 102 ? 13.757 -10.811 -11.537 1.00 92.56 102 LEU A CA 1
ATOM 836 C C . LEU A 1 102 ? 14.904 -11.722 -11.085 1.00 92.56 102 LEU A C 1
ATOM 838 O O . LEU A 1 102 ? 16.060 -11.481 -11.439 1.00 92.56 102 LEU A O 1
ATOM 842 N N . HIS A 1 103 ? 14.621 -12.739 -10.273 1.00 90.25 103 HIS A N 1
ATOM 843 C CA . HIS A 1 103 ? 15.655 -13.544 -9.615 1.00 90.25 103 HIS A CA 1
ATOM 844 C C . HIS A 1 103 ? 15.640 -15.030 -9.991 1.00 90.25 103 HIS A C 1
ATOM 846 O O . HIS A 1 103 ? 16.582 -15.748 -9.643 1.00 90.25 103 HIS A O 1
ATOM 852 N N . GLY A 1 104 ? 14.632 -15.471 -10.746 1.00 89.44 104 GLY A N 1
ATOM 853 C CA . GLY A 1 104 ? 14.424 -16.863 -11.131 1.00 89.44 104 GLY A CA 1
ATOM 854 C C . GLY A 1 104 ? 13.465 -17.603 -10.196 1.00 89.44 104 GLY A C 1
ATOM 855 O O . GLY A 1 104 ? 13.212 -17.204 -9.065 1.00 89.44 104 GLY A O 1
ATOM 856 N N . ILE A 1 105 ? 12.914 -18.720 -10.671 1.00 84.25 105 ILE A N 1
ATOM 857 C CA . ILE A 1 105 ? 11.893 -19.496 -9.941 1.00 84.25 105 ILE A CA 1
ATOM 858 C C . ILE A 1 105 ? 12.458 -20.147 -8.668 1.00 84.25 105 ILE A C 1
ATOM 860 O O . ILE A 1 105 ? 11.717 -20.333 -7.702 1.00 84.25 105 ILE A O 1
ATOM 864 N N . ASP A 1 106 ? 13.760 -20.438 -8.658 1.00 80.81 106 ASP A N 1
ATOM 865 C CA . ASP A 1 106 ? 14.455 -21.095 -7.547 1.00 80.81 106 ASP A CA 1
ATOM 866 C C . ASP A 1 106 ? 14.941 -20.115 -6.469 1.00 80.81 106 ASP A C 1
ATOM 868 O O . ASP A 1 106 ? 15.437 -20.536 -5.422 1.00 80.81 106 ASP A O 1
ATOM 872 N N . SER A 1 107 ? 14.808 -18.800 -6.686 1.00 72.25 107 SER A N 1
ATOM 873 C CA . SER A 1 107 ? 15.157 -17.825 -5.657 1.00 72.25 107 SER A CA 1
ATOM 874 C C . SER A 1 107 ? 14.096 -17.846 -4.558 1.00 72.25 107 SER A C 1
ATOM 876 O O . SER A 1 107 ? 13.031 -17.240 -4.688 1.00 72.25 107 SER A O 1
ATOM 878 N N . PHE A 1 108 ? 14.374 -18.546 -3.460 1.00 67.94 108 PHE A N 1
ATOM 879 C CA . PHE A 1 108 ? 13.550 -18.430 -2.266 1.00 67.94 108 PHE A CA 1
ATOM 880 C C . PHE A 1 108 ? 13.841 -17.101 -1.579 1.00 67.94 108 PHE A C 1
ATOM 882 O O . PHE A 1 108 ? 14.967 -16.834 -1.154 1.00 67.94 108 PHE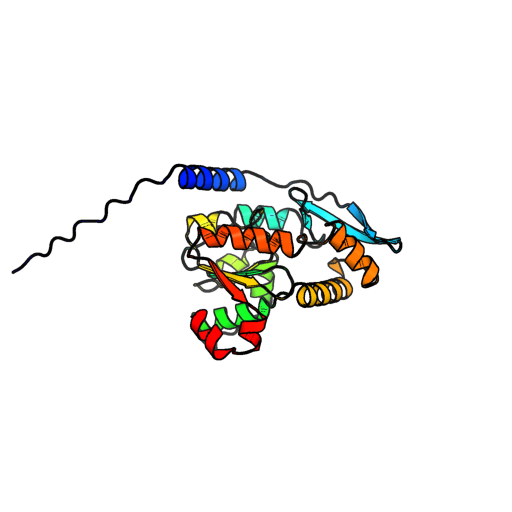 A O 1
ATOM 889 N N . VAL A 1 109 ? 12.803 -16.289 -1.429 1.00 69.06 109 VAL A N 1
ATOM 890 C CA . VAL A 1 109 ? 12.844 -15.113 -0.578 1.00 69.06 109 VAL A CA 1
ATOM 891 C C . VAL A 1 109 ? 11.898 -15.359 0.587 1.00 69.06 109 VAL A C 1
ATOM 893 O O . VAL A 1 109 ? 10.698 -15.536 0.401 1.00 69.06 109 VAL A O 1
ATOM 896 N N . GLY A 1 110 ? 12.449 -15.392 1.799 1.00 66.38 110 GLY A N 1
ATOM 897 C CA . GLY A 1 110 ? 11.664 -15.638 3.002 1.00 66.38 110 GLY A CA 1
ATOM 898 C C . GLY A 1 110 ? 10.665 -14.510 3.316 1.00 66.38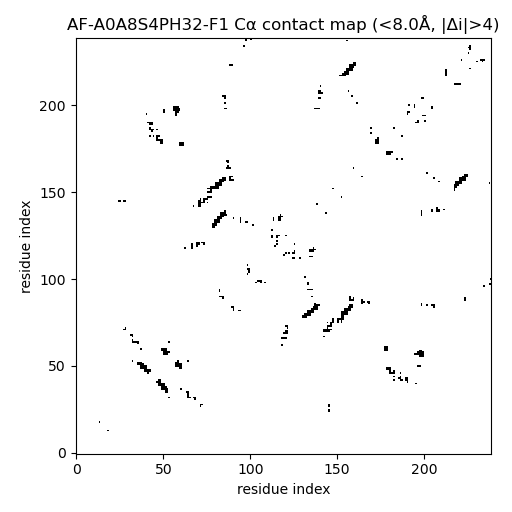 110 GLY A C 1
ATOM 899 O O . GLY A 1 110 ? 10.893 -13.356 2.940 1.00 66.38 110 GLY A O 1
ATOM 900 N N . PRO A 1 111 ? 9.593 -14.814 4.074 1.00 65.50 111 PRO A N 1
ATOM 901 C CA . PRO A 1 111 ? 8.533 -13.860 4.426 1.00 65.50 111 PRO A CA 1
ATOM 902 C C . PRO A 1 111 ? 9.055 -12.605 5.141 1.00 65.50 111 PRO A C 1
ATOM 904 O O . PRO A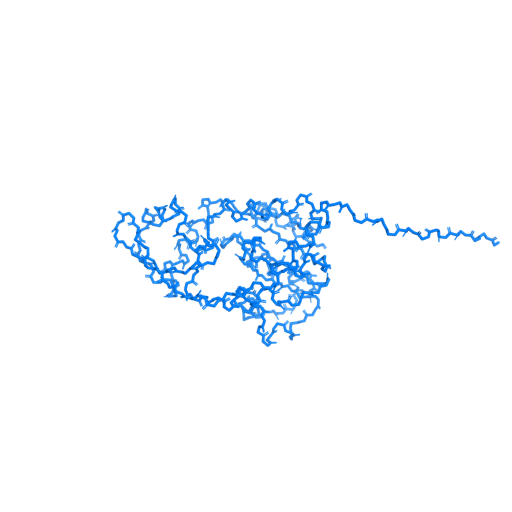 1 111 ? 8.521 -11.517 4.931 1.00 65.50 111 PRO A O 1
ATOM 907 N N . LEU A 1 112 ? 10.158 -12.731 5.888 1.00 65.25 112 LEU A N 1
ATOM 908 C CA . LEU A 1 112 ? 10.813 -11.624 6.583 1.00 65.25 112 LEU A CA 1
ATOM 909 C C . LEU A 1 112 ? 11.226 -10.488 5.632 1.00 65.25 112 LEU A C 1
ATOM 911 O O . LEU A 1 112 ? 11.039 -9.327 5.968 1.00 65.25 112 LEU A O 1
ATOM 915 N N . GLN A 1 113 ? 11.731 -10.782 4.426 1.00 68.62 113 GLN A N 1
ATOM 916 C CA . GLN A 1 113 ? 12.122 -9.718 3.488 1.00 68.62 113 GLN A CA 1
ATOM 917 C C . GLN A 1 113 ? 10.910 -8.885 3.058 1.00 68.62 113 GLN A C 1
ATOM 919 O O . GLN A 1 113 ? 10.992 -7.661 2.944 1.00 68.62 113 GLN A O 1
ATOM 924 N N . LYS A 1 114 ? 9.766 -9.543 2.853 1.00 69.75 114 LYS A N 1
ATOM 925 C CA . LYS A 1 114 ? 8.535 -8.847 2.500 1.00 69.75 114 LYS A CA 1
ATOM 926 C C . LYS A 1 114 ? 8.028 -7.997 3.659 1.00 69.75 114 LYS A C 1
ATOM 928 O O . LYS A 1 114 ? 7.649 -6.850 3.441 1.00 69.75 114 LYS A O 1
ATOM 933 N N . GLU A 1 115 ? 8.037 -8.535 4.873 1.00 66.44 115 GLU A N 1
ATOM 934 C CA . GLU A 1 115 ? 7.639 -7.798 6.074 1.00 66.44 115 GLU A CA 1
ATOM 935 C C . GLU A 1 115 ? 8.508 -6.554 6.285 1.00 66.44 115 GLU A C 1
ATOM 937 O O . GLU A 1 115 ? 7.963 -5.471 6.483 1.00 66.44 115 GLU A O 1
ATOM 942 N N . LEU A 1 116 ? 9.830 -6.659 6.114 1.00 63.16 116 LEU A N 1
ATOM 943 C CA . LEU A 1 116 ? 10.737 -5.506 6.179 1.00 63.16 116 LEU A CA 1
ATOM 944 C C . LEU A 1 116 ? 10.377 -4.429 5.142 1.00 63.16 116 LEU A C 1
ATOM 946 O O . LEU A 1 116 ? 10.355 -3.247 5.475 1.00 63.16 116 LEU A O 1
ATOM 950 N N . SER A 1 117 ? 10.014 -4.822 3.916 1.00 63.91 117 SER A N 1
ATOM 951 C CA . SER A 1 117 ? 9.617 -3.859 2.878 1.00 63.91 117 SER A CA 1
ATOM 952 C C . SER A 1 117 ? 8.313 -3.111 3.190 1.00 63.91 117 SER A C 1
ATOM 954 O O . SER A 1 117 ? 8.189 -1.939 2.843 1.00 63.91 117 SER A O 1
ATOM 956 N N . VAL A 1 118 ? 7.364 -3.756 3.880 1.00 66.31 118 VAL A N 1
ATOM 957 C CA . VAL A 1 118 ? 6.056 -3.163 4.213 1.00 66.31 118 VAL A CA 1
ATOM 958 C C . VAL A 1 118 ? 6.120 -2.340 5.499 1.00 66.31 118 VAL A C 1
ATOM 960 O O . VAL A 1 118 ? 5.401 -1.350 5.632 1.00 66.31 118 VAL A O 1
ATOM 963 N N . PHE A 1 119 ? 6.958 -2.755 6.448 1.00 61.44 119 PHE A N 1
ATOM 964 C CA . PHE A 1 119 ? 6.892 -2.287 7.830 1.00 61.44 119 PHE A CA 1
ATOM 965 C C . PHE A 1 119 ? 8.121 -1.506 8.291 1.00 61.44 119 PHE A C 1
ATOM 967 O O . PHE A 1 119 ? 8.058 -0.887 9.349 1.00 61.44 119 PHE A O 1
ATOM 974 N N . ALA A 1 120 ? 9.230 -1.536 7.545 1.00 61.66 120 ALA A N 1
ATOM 975 C CA . ALA A 1 120 ? 10.507 -1.058 8.062 1.00 61.66 120 ALA A CA 1
ATOM 976 C C . ALA A 1 120 ? 11.506 -0.681 6.942 1.00 61.66 120 ALA A C 1
ATOM 978 O O . ALA A 1 120 ? 12.587 -1.268 6.813 1.00 61.66 120 ALA A O 1
ATOM 979 N N . LEU A 1 121 ? 11.135 0.308 6.115 1.00 65.00 121 LEU A N 1
ATOM 980 C CA . LEU A 1 121 ? 11.844 0.683 4.882 1.00 65.00 121 LEU A CA 1
ATOM 981 C C . LEU A 1 121 ? 13.333 1.035 5.075 1.00 65.00 121 LEU A C 1
ATOM 983 O O . LEU A 1 121 ? 14.120 0.747 4.177 1.00 65.00 121 LEU A O 1
ATOM 987 N N . ASN A 1 122 ? 13.753 1.593 6.219 1.00 64.38 122 ASN A N 1
ATOM 988 C CA . ASN A 1 122 ? 15.171 1.898 6.485 1.00 64.38 122 ASN A CA 1
ATOM 989 C C . ASN A 1 122 ? 15.858 0.939 7.464 1.00 64.38 122 ASN A C 1
ATOM 991 O O . ASN A 1 122 ? 16.925 1.243 8.002 1.00 64.38 122 ASN A O 1
ATOM 995 N N . THR A 1 123 ? 15.301 -0.250 7.681 1.00 62.62 123 THR A N 1
ATOM 996 C CA . THR A 1 123 ? 15.992 -1.260 8.488 1.00 62.62 123 THR A CA 1
ATOM 997 C C . THR A 1 123 ? 17.257 -1.776 7.813 1.00 62.62 123 THR A C 1
ATOM 999 O O . THR A 1 123 ? 17.372 -1.807 6.587 1.00 62.62 123 THR A O 1
ATOM 1002 N N . VAL A 1 124 ? 18.209 -2.232 8.638 1.00 55.22 124 VAL A N 1
ATOM 1003 C CA . VAL A 1 124 ? 19.505 -2.799 8.215 1.00 55.22 124 VAL A CA 1
ATOM 1004 C C . VAL A 1 124 ? 19.332 -3.808 7.071 1.00 55.22 124 VAL A C 1
ATOM 1006 O O . VAL A 1 124 ? 20.056 -3.742 6.083 1.00 55.22 124 VAL A O 1
ATOM 1009 N N . GLY A 1 125 ? 18.293 -4.648 7.138 1.00 64.06 125 GLY A N 1
ATOM 1010 C CA . GLY A 1 125 ? 18.034 -5.688 6.144 1.00 64.06 125 GLY A CA 1
ATOM 1011 C C . GLY A 1 125 ? 17.705 -5.187 4.733 1.00 64.06 125 GLY A C 1
ATOM 1012 O O . GLY A 1 125 ? 17.902 -5.941 3.788 1.00 64.06 125 GLY A O 1
ATOM 1013 N N . MET A 1 126 ? 17.260 -3.936 4.548 1.00 70.81 126 MET A N 1
ATOM 1014 C CA . MET A 1 126 ? 16.906 -3.385 3.226 1.00 70.81 126 MET A CA 1
ATOM 1015 C C . MET A 1 126 ? 18.123 -3.072 2.342 1.00 70.81 126 MET A C 1
ATOM 1017 O O . MET A 1 126 ? 17.984 -2.985 1.116 1.00 70.81 126 MET A O 1
ATOM 1021 N N . LYS A 1 127 ? 19.310 -2.898 2.943 1.00 72.25 127 LYS A N 1
ATOM 1022 C CA . LYS A 1 127 ? 20.581 -2.723 2.214 1.00 72.25 127 LYS A CA 1
ATOM 1023 C C . LYS A 1 127 ? 21.145 -4.050 1.709 1.00 72.25 127 LYS A C 1
ATOM 1025 O O . LYS A 1 127 ? 21.811 -4.063 0.680 1.00 72.25 127 LYS A O 1
ATOM 1030 N N . ASP A 1 128 ? 20.820 -5.138 2.399 1.00 76.62 128 ASP A N 1
ATOM 1031 C CA . ASP A 1 128 ? 21.325 -6.482 2.110 1.00 76.62 128 ASP A CA 1
ATOM 1032 C C . ASP A 1 128 ? 20.419 -7.264 1.138 1.00 76.62 128 ASP A C 1
ATOM 1034 O O . ASP A 1 128 ? 20.735 -8.387 0.741 1.00 76.62 128 ASP A O 1
ATOM 1038 N N . ILE A 1 129 ? 19.286 -6.680 0.723 1.00 80.12 129 ILE A N 1
ATOM 1039 C CA . ILE A 1 129 ? 18.401 -7.267 -0.290 1.00 80.12 129 ILE A CA 1
ATOM 1040 C C . ILE A 1 129 ? 19.134 -7.344 -1.632 1.00 80.12 129 ILE A C 1
ATOM 1042 O O . ILE A 1 129 ? 19.650 -6.347 -2.142 1.00 80.12 129 ILE A O 1
ATOM 1046 N N . ARG A 1 130 ? 19.119 -8.540 -2.235 1.00 84.44 130 ARG A N 1
ATOM 1047 C CA . ARG A 1 130 ? 19.629 -8.784 -3.588 1.00 84.44 130 ARG A CA 1
ATOM 1048 C C . ARG A 1 130 ? 18.998 -7.807 -4.582 1.00 84.44 130 ARG A C 1
ATOM 1050 O O . ARG A 1 130 ? 17.789 -7.610 -4.585 1.00 84.44 130 ARG A O 1
ATOM 1057 N N . ARG A 1 131 ? 19.823 -7.235 -5.459 1.00 88.31 131 ARG A N 1
ATOM 1058 C CA . ARG A 1 131 ? 19.367 -6.326 -6.517 1.00 88.31 131 ARG A CA 1
ATOM 1059 C C . ARG A 1 131 ? 18.998 -7.079 -7.802 1.00 88.31 131 ARG A C 1
ATOM 1061 O O . ARG A 1 131 ? 19.623 -8.109 -8.083 1.00 88.31 131 ARG A O 1
ATOM 1068 N N . PRO A 1 132 ? 18.042 -6.567 -8.599 1.00 91.94 132 PRO A N 1
ATOM 1069 C CA . PRO A 1 132 ? 17.129 -5.444 -8.294 1.00 91.94 132 PRO A CA 1
ATOM 1070 C C . PRO A 1 132 ? 16.202 -5.744 -7.102 1.00 91.94 132 PRO A C 1
ATOM 1072 O O . PRO A 1 132 ? 15.750 -6.874 -6.970 1.00 91.94 132 PRO A O 1
ATOM 1075 N N . ARG A 1 133 ? 15.930 -4.768 -6.220 1.00 90.19 133 ARG A N 1
ATOM 1076 C CA . ARG A 1 133 ? 15.092 -5.004 -5.024 1.00 90.19 133 ARG A CA 1
ATOM 1077 C C . ARG A 1 133 ? 13.609 -4.977 -5.396 1.00 90.19 133 ARG A C 1
ATOM 1079 O O . ARG A 1 133 ? 13.181 -4.051 -6.083 1.00 90.19 133 ARG A O 1
ATOM 1086 N N . VAL A 1 134 ? 12.810 -5.904 -4.860 1.00 90.88 134 VAL A N 1
ATOM 1087 C CA . VAL A 1 134 ? 11.338 -5.822 -4.919 1.00 90.88 134 VAL A CA 1
ATOM 1088 C C . VAL A 1 134 ? 10.776 -5.398 -3.568 1.00 90.88 134 VAL A C 1
ATOM 1090 O O . VAL A 1 134 ? 10.838 -6.138 -2.584 1.00 90.88 134 VAL A O 1
ATOM 1093 N N . ILE A 1 135 ? 10.193 -4.204 -3.525 1.00 90.50 135 ILE A N 1
ATOM 1094 C CA . ILE A 1 135 ? 9.762 -3.541 -2.291 1.00 90.50 135 ILE A CA 1
ATOM 1095 C C . ILE A 1 135 ? 8.236 -3.459 -2.284 1.00 90.50 135 ILE A C 1
ATOM 1097 O O . ILE A 1 135 ? 7.653 -2.849 -3.173 1.00 90.50 135 ILE A O 1
ATOM 1101 N N . SER A 1 136 ? 7.565 -4.067 -1.304 1.00 89.69 136 SER A N 1
ATOM 1102 C CA . SER A 1 136 ? 6.107 -3.969 -1.155 1.00 89.69 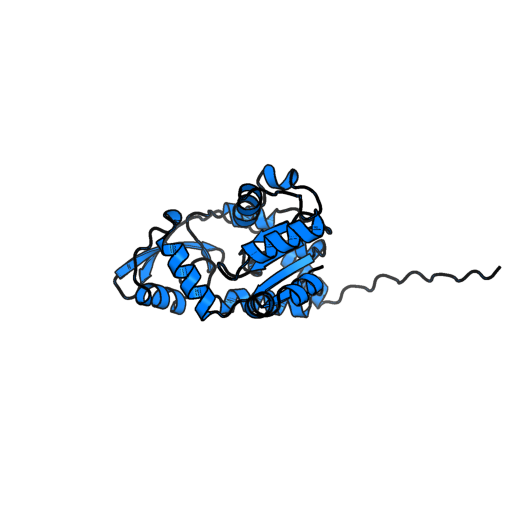136 SER A CA 1
ATOM 1103 C C . SER A 1 136 ? 5.756 -2.882 -0.147 1.00 89.69 136 SER A C 1
ATOM 1105 O O . SER A 1 136 ? 6.273 -2.916 0.957 1.00 89.69 136 SER A O 1
ATOM 1107 N N . CYS A 1 137 ? 4.824 -1.979 -0.453 1.00 88.69 137 CYS A N 1
ATOM 1108 C CA . CYS A 1 137 ? 4.412 -0.935 0.490 1.00 88.69 137 CYS A CA 1
ATOM 1109 C C . CYS A 1 137 ? 2.928 -0.538 0.319 1.00 88.69 137 CYS A C 1
ATOM 1111 O O . CYS A 1 137 ? 2.315 -0.749 -0.730 1.00 88.69 137 CYS A O 1
ATOM 1113 N N . HIS A 1 138 ? 2.330 -0.027 1.398 1.00 91.62 138 HIS A N 1
ATOM 1114 C CA . HIS A 1 138 ? 0.911 0.345 1.498 1.00 91.62 138 HIS A CA 1
ATOM 1115 C C . HIS A 1 138 ? 0.699 1.834 1.819 1.00 91.62 138 HIS A C 1
ATOM 1117 O O . HIS A 1 138 ? -0.372 2.226 2.276 1.00 91.62 138 HIS A O 1
ATOM 1123 N N . LEU A 1 139 ? 1.734 2.657 1.629 1.00 91.62 139 LEU A N 1
ATOM 1124 C CA . LEU A 1 139 ? 1.645 4.099 1.827 1.00 91.62 139 LEU A CA 1
ATOM 1125 C C . LEU A 1 139 ? 0.836 4.756 0.702 1.00 91.62 139 LEU A C 1
ATOM 1127 O O . LEU A 1 139 ? 0.992 4.425 -0.480 1.00 91.62 139 LEU A O 1
ATOM 1131 N N . GLY A 1 140 ? 0.009 5.729 1.092 1.00 92.69 140 GLY A N 1
ATOM 1132 C CA . GLY A 1 140 ? -0.605 6.674 0.165 1.00 92.69 140 GLY A CA 1
ATOM 1133 C C . GLY A 1 140 ? 0.461 7.445 -0.610 1.00 92.69 140 GLY A C 1
ATOM 1134 O O . GLY A 1 140 ? 1.623 7.513 -0.199 1.00 92.69 140 GLY A O 1
ATOM 1135 N N . ARG A 1 141 ? 0.079 8.022 -1.750 1.00 93.00 141 ARG A N 1
ATOM 1136 C CA . ARG A 1 141 ? 1.005 8.781 -2.603 1.00 93.00 141 ARG A CA 1
ATOM 1137 C C . ARG A 1 141 ? 1.650 9.938 -1.830 1.00 93.00 141 ARG A C 1
ATOM 1139 O O . ARG A 1 141 ? 2.828 10.226 -2.012 1.00 93.00 141 ARG A O 1
ATOM 1146 N N . GLU A 1 142 ? 0.901 10.588 -0.959 1.00 89.94 142 GLU A N 1
ATOM 1147 C CA . GLU A 1 142 ? 1.348 11.674 -0.090 1.00 89.94 142 GLU A CA 1
ATOM 1148 C C . GLU A 1 142 ? 2.484 11.269 0.868 1.00 89.94 142 GLU A C 1
ATOM 1150 O O . GLU A 1 142 ? 3.309 12.106 1.223 1.00 89.94 142 GLU A O 1
ATOM 1155 N N . PHE A 1 143 ? 2.591 9.980 1.210 1.00 89.75 143 PHE A N 1
ATOM 1156 C CA . PHE A 1 143 ? 3.618 9.442 2.111 1.00 89.75 143 PHE A CA 1
ATOM 1157 C C . PHE A 1 143 ? 4.656 8.575 1.391 1.00 89.75 143 PHE A C 1
ATOM 1159 O O . PHE A 1 143 ? 5.518 7.971 2.027 1.00 89.75 143 PHE A O 1
ATOM 1166 N N . ALA A 1 144 ? 4.573 8.469 0.065 1.00 90.19 144 ALA A N 1
ATOM 1167 C CA . ALA A 1 144 ? 5.490 7.652 -0.710 1.00 90.19 144 ALA A CA 1
ATOM 1168 C C . ALA A 1 144 ? 6.934 8.177 -0.603 1.00 90.19 144 ALA A C 1
ATOM 1170 O O . ALA A 1 144 ? 7.142 9.394 -0.606 1.00 90.19 144 ALA A O 1
ATOM 1171 N N . PRO A 1 145 ? 7.946 7.290 -0.579 1.00 89.25 145 PRO A N 1
ATOM 1172 C CA . PRO A 1 145 ? 9.336 7.714 -0.582 1.00 89.25 145 PRO A CA 1
ATOM 1173 C C . PRO A 1 145 ? 9.659 8.612 -1.770 1.00 89.25 145 PRO A C 1
ATOM 1175 O O . PRO A 1 145 ? 9.611 8.181 -2.917 1.00 89.25 145 PRO A O 1
ATOM 1178 N N . VAL A 1 146 ? 10.025 9.862 -1.498 1.00 87.25 146 VAL A N 1
ATOM 1179 C CA . VAL A 1 146 ? 10.236 10.884 -2.534 1.00 87.25 146 VAL A CA 1
ATOM 1180 C C . VAL A 1 146 ? 11.252 10.440 -3.590 1.00 87.25 146 VAL A C 1
ATOM 1182 O O . VAL A 1 146 ? 11.130 10.758 -4.775 1.00 87.25 146 VAL A O 1
ATOM 1185 N N . ASP A 1 147 ? 12.281 9.712 -3.161 1.00 89.75 147 ASP A N 1
ATOM 1186 C CA . ASP A 1 147 ? 13.393 9.338 -4.026 1.00 89.75 147 ASP A CA 1
ATOM 1187 C C . ASP A 1 147 ? 12.974 8.386 -5.160 1.00 89.75 147 ASP A C 1
ATOM 1189 O O . ASP A 1 147 ? 13.633 8.367 -6.195 1.00 89.75 147 ASP A O 1
ATOM 1193 N N . ILE A 1 148 ? 11.843 7.676 -5.040 1.00 91.56 148 ILE A N 1
ATOM 1194 C CA . ILE A 1 148 ? 11.336 6.789 -6.107 1.00 91.56 148 ILE A CA 1
ATOM 1195 C C . ILE A 1 148 ? 10.996 7.576 -7.372 1.00 91.56 148 ILE A C 1
ATOM 1197 O O . ILE A 1 148 ? 11.259 7.114 -8.481 1.00 91.56 148 ILE A O 1
ATOM 1201 N N . PHE A 1 149 ? 10.465 8.791 -7.207 1.00 90.31 149 PHE A N 1
ATOM 1202 C CA . PHE A 1 149 ? 10.094 9.668 -8.312 1.00 90.31 149 PHE A CA 1
ATOM 1203 C C . PHE A 1 149 ? 11.342 10.273 -8.956 1.00 90.31 149 PHE A C 1
ATOM 1205 O O . PHE A 1 149 ? 11.470 10.279 -10.176 1.00 90.31 149 PHE A O 1
ATOM 1212 N N . LYS A 1 150 ? 12.310 10.696 -8.134 1.00 88.44 150 LYS A N 1
ATOM 1213 C CA . LYS A 1 150 ? 13.581 11.280 -8.596 1.00 88.44 150 LYS A CA 1
ATOM 1214 C C . LYS A 1 150 ? 14.456 10.285 -9.346 1.00 88.44 150 LYS A C 1
ATOM 1216 O O . LYS A 1 150 ? 15.111 10.647 -10.317 1.00 88.44 150 LYS A O 1
ATOM 1221 N N . LYS A 1 151 ? 14.498 9.036 -8.881 1.00 90.81 151 LYS A N 1
ATOM 1222 C CA . LYS A 1 151 ? 15.291 7.963 -9.496 1.00 90.81 151 LYS A CA 1
ATOM 1223 C C . LYS A 1 151 ? 14.592 7.306 -10.680 1.00 90.81 151 LYS A C 1
ATOM 1225 O O . LYS A 1 151 ? 15.238 6.538 -11.387 1.00 90.81 151 LYS A O 1
ATOM 1230 N N . GLY A 1 152 ? 13.302 7.579 -10.881 1.00 90.56 152 GLY A N 1
ATOM 1231 C CA . GLY A 1 152 ? 12.498 6.908 -11.896 1.00 90.56 152 GLY A CA 1
ATOM 1232 C C . GLY A 1 152 ? 12.358 5.406 -11.637 1.00 90.56 152 GLY A C 1
ATOM 1233 O O . GLY A 1 152 ? 12.359 4.629 -12.587 1.00 90.56 152 GLY A O 1
ATOM 1234 N N . SER A 1 153 ? 12.278 4.991 -10.366 1.00 93.19 153 SER A N 1
ATOM 1235 C CA . SER A 1 153 ? 12.092 3.581 -10.005 1.00 93.19 153 SER A CA 1
ATOM 1236 C C . SER A 1 153 ? 10.791 3.042 -10.607 1.00 93.19 153 SER A C 1
ATOM 1238 O O . SER A 1 153 ? 9.777 3.746 -10.658 1.00 93.19 153 SER A O 1
ATOM 1240 N N . LYS A 1 154 ? 10.798 1.775 -11.031 1.00 95.88 154 LYS A N 1
ATOM 1241 C CA . LYS A 1 154 ? 9.595 1.125 -11.564 1.00 95.88 154 LYS A CA 1
ATOM 1242 C C . LYS A 1 154 ? 8.605 0.846 -10.441 1.00 95.88 154 LYS A C 1
ATOM 1244 O O . LYS A 1 154 ? 8.992 0.485 -9.329 1.00 95.88 154 LYS A O 1
ATOM 1249 N N . MET A 1 155 ? 7.318 0.951 -10.744 1.00 96.94 155 MET A N 1
ATOM 1250 C CA . MET A 1 155 ? 6.247 0.691 -9.794 1.00 96.94 155 MET A CA 1
ATOM 1251 C C . MET A 1 155 ? 5.107 -0.085 -10.439 1.00 96.94 155 MET A C 1
ATOM 1253 O O . MET A 1 155 ? 4.631 0.254 -11.513 1.00 96.94 155 MET A O 1
ATOM 1257 N N . ILE A 1 156 ? 4.619 -1.090 -9.727 1.00 97.69 156 ILE A N 1
ATOM 1258 C 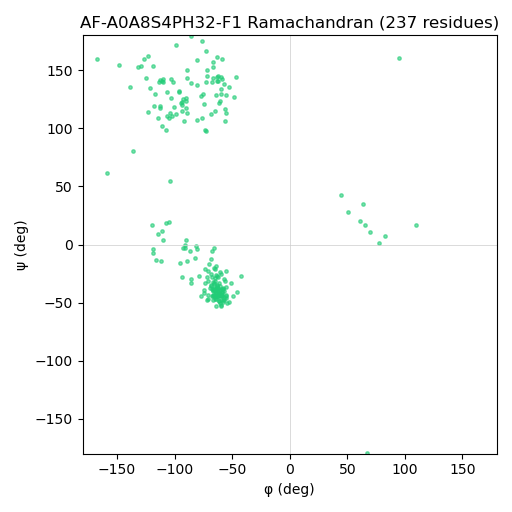CA . ILE A 1 156 ? 3.376 -1.794 -9.998 1.00 97.69 156 ILE A CA 1
ATOM 1259 C C . ILE A 1 156 ? 2.382 -1.343 -8.933 1.00 97.69 156 ILE A C 1
ATOM 1261 O O . ILE A 1 156 ? 2.533 -1.681 -7.757 1.00 97.69 156 ILE A O 1
ATOM 1265 N N . TYR A 1 157 ? 1.368 -0.584 -9.336 1.00 97.75 157 TYR A N 1
ATOM 1266 C CA . TYR A 1 157 ? 0.247 -0.254 -8.470 1.00 97.75 157 TYR A CA 1
ATOM 1267 C C . TYR A 1 157 ? -0.885 -1.260 -8.677 1.00 97.75 157 TYR A C 1
ATOM 1269 O O . TYR A 1 157 ? -1.482 -1.331 -9.751 1.00 97.75 157 TYR A O 1
ATOM 1277 N N . LEU A 1 158 ? -1.193 -2.041 -7.645 1.00 97.38 158 LEU A N 1
ATOM 1278 C CA . LEU A 1 158 ? -2.261 -3.032 -7.674 1.00 97.38 158 LEU A CA 1
ATOM 1279 C C . LEU A 1 158 ? -3.562 -2.442 -7.123 1.00 97.38 158 LEU A C 1
ATOM 1281 O O . LEU A 1 158 ? -3.639 -2.033 -5.963 1.00 97.38 158 LEU A O 1
ATOM 1285 N N . VAL A 1 159 ? -4.603 -2.484 -7.950 1.00 97.44 159 VAL A N 1
ATOM 1286 C CA . VAL A 1 159 ? -5.975 -2.129 -7.589 1.00 97.44 159 VAL A CA 1
ATOM 1287 C C . VAL A 1 159 ? -6.849 -3.382 -7.550 1.00 97.44 159 VAL A C 1
ATOM 1289 O O . VAL A 1 159 ? -6.733 -4.266 -8.397 1.00 97.44 159 VAL A O 1
ATOM 1292 N N . ARG A 1 160 ? -7.729 -3.455 -6.556 1.00 97.94 160 ARG A N 1
ATOM 1293 C CA . ARG A 1 160 ? -8.723 -4.517 -6.366 1.00 97.94 160 ARG A CA 1
ATOM 1294 C C . ARG A 1 160 ? -10.091 -3.882 -6.163 1.00 97.94 160 ARG A C 1
ATOM 1296 O O . ARG A 1 160 ? -10.147 -2.752 -5.679 1.00 97.94 160 ARG A O 1
ATOM 1303 N N . ASP A 1 161 ? -11.165 -4.594 -6.499 1.00 97.75 161 ASP A N 1
ATOM 1304 C CA . ASP A 1 161 ? -12.526 -4.162 -6.179 1.00 97.75 161 ASP A CA 1
ATOM 1305 C C . ASP A 1 161 ? -12.624 -3.749 -4.693 1.00 97.75 161 ASP A C 1
ATOM 1307 O O . ASP A 1 161 ? -12.220 -4.521 -3.811 1.00 97.75 161 ASP A O 1
ATOM 1311 N N . PRO A 1 162 ? -13.130 -2.537 -4.394 1.00 96.50 162 PRO A N 1
ATOM 1312 C CA . PRO A 1 162 ? -13.124 -2.006 -3.036 1.00 96.50 162 PRO A CA 1
ATOM 1313 C C . PRO A 1 162 ? -13.929 -2.873 -2.068 1.00 96.50 162 PRO A C 1
ATOM 1315 O O . PRO A 1 162 ? -13.537 -3.013 -0.914 1.00 96.50 162 PRO A O 1
ATOM 1318 N N . ARG A 1 163 ? -15.018 -3.514 -2.514 1.00 96.12 163 ARG A N 1
ATOM 1319 C CA . ARG A 1 163 ? -15.871 -4.349 -1.647 1.00 96.12 163 ARG A CA 1
ATOM 1320 C C . ARG A 1 163 ? -15.084 -5.549 -1.132 1.00 96.12 163 ARG A C 1
ATOM 1322 O O . ARG A 1 163 ? -15.053 -5.831 0.064 1.00 96.12 163 ARG A O 1
ATOM 1329 N N . ASP A 1 164 ? -14.387 -6.201 -2.049 1.00 97.56 164 ASP A N 1
ATOM 1330 C CA . ASP A 1 164 ? -13.529 -7.350 -1.796 1.00 97.56 164 ASP A CA 1
ATOM 1331 C C . ASP A 1 164 ? -12.317 -6.998 -0.919 1.00 97.56 164 ASP A C 1
ATOM 1333 O O . ASP A 1 164 ? -11.963 -7.738 0.009 1.00 97.56 164 ASP A O 1
ATOM 1337 N N . ALA A 1 165 ? -11.669 -5.866 -1.210 1.00 96.94 165 ALA A N 1
ATOM 1338 C CA . ALA A 1 165 ? -10.523 -5.383 -0.453 1.00 96.94 165 ALA A CA 1
ATOM 1339 C C . ALA A 1 165 ? -10.923 -5.024 0.988 1.00 96.94 165 ALA A C 1
ATOM 1341 O O . ALA A 1 165 ? -10.275 -5.485 1.930 1.00 96.94 165 ALA A O 1
ATOM 1342 N N . MET A 1 166 ? -12.022 -4.283 1.174 1.00 96.62 166 MET A N 1
ATOM 1343 C CA . MET A 1 166 ? -12.523 -3.875 2.491 1.00 96.62 166 MET A CA 1
ATOM 1344 C C . MET A 1 166 ? -12.907 -5.067 3.367 1.00 96.62 166 MET A C 1
ATOM 1346 O O . MET A 1 166 ? -12.505 -5.116 4.529 1.00 96.62 166 MET A O 1
ATOM 1350 N N . VAL A 1 167 ? -13.620 -6.064 2.827 1.00 97.31 167 VAL A N 1
ATOM 1351 C CA . VAL A 1 167 ? -13.950 -7.285 3.587 1.00 97.31 167 VAL A CA 1
ATOM 1352 C C . VAL A 1 167 ? -12.672 -7.999 4.032 1.00 97.31 167 VAL A C 1
ATOM 1354 O O . VAL A 1 167 ? -12.564 -8.443 5.178 1.00 97.31 167 VAL A O 1
ATOM 1357 N N . SER A 1 168 ? -11.670 -8.091 3.152 1.00 96.62 168 SER A N 1
ATOM 1358 C CA . SER A 1 168 ? -10.382 -8.689 3.507 1.00 96.62 168 SER A CA 1
ATOM 1359 C C . SER A 1 168 ? -9.624 -7.875 4.559 1.00 96.62 168 SER A C 1
ATOM 1361 O O . SER A 1 168 ? -8.929 -8.468 5.387 1.00 96.62 168 SER A O 1
ATOM 1363 N N . TRP A 1 169 ? -9.758 -6.546 4.546 1.00 95.38 169 TRP A N 1
ATOM 1364 C CA . TRP A 1 169 ? -9.132 -5.651 5.519 1.00 95.38 169 TRP A CA 1
ATOM 1365 C C . TRP A 1 169 ? -9.765 -5.751 6.892 1.00 95.38 169 TRP A C 1
ATOM 1367 O O . TRP A 1 169 ? -9.051 -6.010 7.856 1.00 95.38 169 TRP A O 1
ATOM 1377 N N . TYR A 1 170 ? -11.092 -5.730 6.967 1.00 96.38 170 TYR A N 1
ATOM 1378 C CA . TYR A 1 170 ? -11.821 -6.016 8.199 1.00 96.38 170 TYR A CA 1
ATOM 1379 C C . TYR A 1 170 ? -11.405 -7.353 8.821 1.00 96.38 170 TYR A C 1
ATOM 1381 O O . TYR A 1 170 ? -11.054 -7.424 9.997 1.00 96.38 170 TYR A O 1
ATOM 1389 N N . LYS A 1 171 ? -11.372 -8.427 8.018 1.00 96.06 171 LYS A N 1
ATOM 1390 C CA . LYS A 1 171 ? -10.955 -9.751 8.507 1.00 96.06 171 LYS A CA 1
ATOM 1391 C C . LYS A 1 171 ? -9.490 -9.802 8.933 1.00 96.06 171 LYS A C 1
ATOM 1393 O O . LYS A 1 171 ? -9.156 -10.627 9.776 1.00 96.06 171 LYS A O 1
ATOM 1398 N N . PHE A 1 172 ? -8.620 -8.985 8.344 1.00 92.69 172 PHE A N 1
ATOM 1399 C CA . PHE A 1 172 ? -7.228 -8.882 8.774 1.00 92.69 172 PHE A CA 1
ATOM 1400 C C . PHE A 1 172 ? -7.118 -8.151 10.114 1.00 92.69 172 PHE A C 1
ATOM 1402 O O . PHE A 1 172 ? -6.501 -8.683 11.029 1.00 92.69 172 PHE A O 1
ATOM 1409 N N . ILE A 1 173 ? -7.788 -7.005 10.248 1.00 91.62 173 ILE A N 1
ATOM 1410 C CA . ILE A 1 173 ? -7.843 -6.201 11.476 1.00 91.62 173 ILE A CA 1
ATOM 1411 C C . ILE A 1 173 ? -8.345 -7.036 12.658 1.00 91.62 173 ILE A C 1
ATOM 1413 O O . ILE A 1 173 ? -7.710 -7.061 13.704 1.00 91.62 173 ILE A O 1
ATOM 1417 N N . GLN A 1 174 ? -9.424 -7.798 12.462 1.00 90.94 174 GLN A N 1
ATOM 1418 C CA . GLN A 1 174 ? -9.987 -8.680 13.492 1.00 90.94 174 GLN A CA 1
ATOM 1419 C C . GLN A 1 174 ? -9.037 -9.792 13.959 1.00 90.94 174 GLN A C 1
ATOM 1421 O O . GLN A 1 174 ? -9.178 -10.290 15.069 1.00 90.94 174 GLN A O 1
ATOM 1426 N N . ARG A 1 175 ? -8.114 -10.243 13.100 1.00 89.44 175 ARG A N 1
ATOM 1427 C CA . ARG A 1 175 ? -7.198 -11.359 13.401 1.00 89.44 175 ARG A CA 1
ATOM 1428 C C . ARG A 1 175 ? -5.847 -10.903 13.929 1.00 89.44 175 ARG A C 1
ATOM 1430 O O . ARG A 1 175 ? -5.077 -11.741 14.383 1.00 89.44 175 ARG A O 1
ATOM 1437 N N . HIS A 1 176 ? -5.516 -9.630 13.762 1.00 83.00 176 HIS A N 1
ATOM 1438 C CA . HIS A 1 176 ? -4.186 -9.126 14.037 1.00 83.00 176 HIS A CA 1
ATOM 1439 C C . HIS A 1 176 ? -4.203 -8.332 15.343 1.00 83.00 176 HIS A C 1
ATOM 1441 O O . HIS A 1 176 ? -4.702 -7.207 15.393 1.00 83.00 176 HIS A O 1
ATOM 1447 N N . ASP A 1 177 ? -3.594 -8.899 16.386 1.00 76.75 177 ASP A N 1
ATOM 1448 C CA . ASP A 1 177 ? -3.615 -8.370 17.762 1.00 76.75 177 ASP A CA 1
ATOM 1449 C C . ASP A 1 177 ? -3.130 -6.920 17.882 1.00 76.75 177 ASP A C 1
ATOM 1451 O O . ASP A 1 177 ? -3.488 -6.206 18.815 1.00 76.75 177 ASP A O 1
ATOM 1455 N N . GLY A 1 178 ? -2.341 -6.459 16.912 1.00 77.31 178 GLY A N 1
ATOM 1456 C CA . GLY A 1 178 ? -1.887 -5.076 16.821 1.00 77.31 178 GLY A CA 1
ATOM 1457 C C . GLY A 1 178 ? -2.992 -4.014 16.691 1.00 77.31 178 GLY A C 1
ATOM 1458 O O . GLY A 1 178 ? -2.756 -2.873 17.076 1.00 77.31 178 GLY A O 1
ATOM 1459 N N . PHE A 1 179 ? -4.185 -4.362 16.193 1.00 84.88 179 PHE A N 1
ATOM 1460 C CA . PHE A 1 179 ? -5.291 -3.405 16.022 1.00 84.88 179 PHE A CA 1
ATOM 1461 C C . PHE A 1 179 ? -6.252 -3.363 17.208 1.00 84.88 179 PHE A C 1
ATOM 1463 O O . PHE A 1 179 ? -6.893 -2.339 17.435 1.00 84.88 179 PHE A O 1
ATOM 1470 N N . LYS A 1 180 ? -6.373 -4.478 17.944 1.00 86.94 180 LYS A N 1
ATOM 1471 C CA . LYS A 1 180 ? -7.258 -4.631 19.114 1.00 86.94 180 LYS A CA 1
ATOM 1472 C C . LYS A 1 180 ? -8.717 -4.202 18.877 1.00 86.94 180 LYS A C 1
ATOM 1474 O O . LYS A 1 180 ? -9.389 -3.799 19.819 1.00 86.94 180 LYS A O 1
ATOM 1479 N N . TYR A 1 181 ? -9.202 -4.295 17.638 1.00 93.12 181 TYR A N 1
ATOM 1480 C CA . TYR A 1 181 ? -10.572 -3.942 17.273 1.00 93.12 181 TYR A CA 1
ATOM 1481 C C . TYR A 1 181 ? -11.438 -5.199 17.138 1.00 93.12 181 TYR A C 1
ATOM 1483 O O . TYR A 1 181 ? -11.187 -6.052 16.282 1.00 93.12 181 TYR A O 1
ATOM 1491 N N . ASP A 1 182 ? -12.478 -5.295 17.964 1.00 94.88 182 ASP A N 1
ATOM 1492 C CA . ASP A 1 182 ? -13.378 -6.451 18.054 1.00 94.88 182 ASP A CA 1
ATOM 1493 C C . ASP A 1 182 ? -14.802 -6.169 17.531 1.00 94.88 182 ASP A C 1
ATOM 1495 O O . ASP A 1 182 ? -15.701 -6.989 17.721 1.00 94.88 182 ASP A O 1
ATOM 1499 N N . GLY A 1 183 ? -15.016 -5.035 16.853 1.00 96.12 183 GLY A N 1
ATOM 1500 C CA . GLY A 1 183 ? -16.333 -4.626 16.363 1.00 96.12 183 GLY A CA 1
ATOM 1501 C C . GLY A 1 183 ? -16.864 -5.425 15.172 1.00 96.12 183 GLY A C 1
ATOM 1502 O O . GLY A 1 183 ? -16.162 -6.209 14.519 1.00 96.12 183 GLY A O 1
ATOM 1503 N N . THR A 1 184 ? -18.156 -5.261 14.892 1.00 97.88 184 THR A N 1
ATOM 1504 C CA . THR A 1 184 ? -18.819 -5.984 13.802 1.00 97.88 184 THR A CA 1
ATOM 1505 C C . THR A 1 184 ? -18.454 -5.396 12.435 1.00 97.88 184 THR A C 1
ATOM 1507 O O . THR A 1 184 ? -17.772 -4.378 12.317 1.00 97.88 184 THR A O 1
ATOM 1510 N N . TRP A 1 185 ? -18.925 -6.035 11.363 1.00 97.56 185 TRP A N 1
ATOM 1511 C CA . TRP A 1 185 ? -18.784 -5.490 10.014 1.00 97.56 185 TRP A CA 1
ATOM 1512 C C . TRP A 1 185 ? -19.485 -4.130 9.856 1.00 97.56 185 TRP A C 1
ATOM 1514 O O . TRP A 1 185 ? -18.962 -3.260 9.164 1.00 97.56 185 TRP A O 1
ATOM 1524 N N . ASN A 1 186 ? -20.631 -3.920 10.512 1.00 98.00 186 ASN A N 1
ATOM 1525 C CA . ASN A 1 186 ? -21.356 -2.649 10.442 1.00 98.00 186 ASN A CA 1
ATOM 1526 C C . ASN A 1 186 ? -20.616 -1.545 11.199 1.00 98.00 186 ASN A C 1
ATOM 1528 O O . ASN A 1 186 ? -20.454 -0.450 10.659 1.00 98.00 186 ASN A O 1
ATOM 1532 N N . GLY A 1 187 ? -20.100 -1.860 12.391 1.00 98.00 187 GLY A N 1
ATOM 1533 C CA . GLY A 1 187 ? -19.204 -0.975 13.133 1.00 98.00 187 GLY A CA 1
ATOM 1534 C C . GLY A 1 187 ? -18.005 -0.558 12.278 1.00 98.00 187 GLY A C 1
ATOM 1535 O O . GLY A 1 187 ? -17.772 0.629 12.047 1.00 98.00 187 GLY A O 1
ATOM 1536 N N . PHE A 1 188 ? -17.331 -1.527 11.659 1.00 97.38 188 PHE A N 1
ATOM 1537 C CA . PHE A 1 188 ? -16.198 -1.262 10.776 1.00 97.38 188 PHE A CA 1
ATOM 1538 C C . PHE A 1 188 ? -16.558 -0.376 9.573 1.00 97.38 188 PHE A C 1
ATOM 1540 O O . PHE A 1 188 ? -15.822 0.555 9.243 1.00 97.38 188 PHE A O 1
ATOM 1547 N N . LEU A 1 189 ? -17.699 -0.622 8.922 1.00 97.44 189 LEU A N 1
ATOM 1548 C CA . LEU A 1 189 ? -18.176 0.228 7.830 1.00 97.44 189 LEU A CA 1
ATOM 1549 C C . LEU A 1 189 ? -18.463 1.658 8.298 1.00 97.44 189 LEU A C 1
ATOM 1551 O O . LEU A 1 189 ? -18.169 2.605 7.572 1.00 97.44 189 LEU A O 1
ATOM 1555 N N . SER A 1 190 ? -18.994 1.838 9.509 1.00 98.12 190 SER A N 1
ATOM 1556 C CA . SER A 1 190 ? -19.229 3.177 10.055 1.00 98.12 190 SER A CA 1
ATOM 1557 C C . SER A 1 190 ? -17.930 3.967 10.237 1.00 98.12 190 SER A C 1
ATOM 1559 O O . SER A 1 190 ? -17.918 5.168 9.972 1.00 98.12 190 SER A O 1
ATOM 1561 N N . LEU A 1 191 ? -16.832 3.301 10.614 1.00 97.50 191 LEU A N 1
ATOM 1562 C CA . LEU A 1 191 ? -15.500 3.906 10.679 1.00 97.50 191 LEU A CA 1
ATOM 1563 C C . LEU A 1 191 ? -15.006 4.289 9.281 1.00 97.50 191 LEU A C 1
ATOM 1565 O O . LEU A 1 191 ? -14.506 5.396 9.084 1.00 97.50 191 LEU A O 1
ATOM 1569 N N . TYR A 1 192 ? -15.199 3.405 8.295 1.00 96.69 192 TYR A N 1
ATOM 1570 C CA . TYR A 1 192 ? -14.829 3.659 6.901 1.00 96.69 192 TYR A CA 1
ATOM 1571 C C . TYR A 1 192 ? -15.512 4.913 6.341 1.00 96.69 192 TYR A C 1
ATOM 1573 O O . TYR A 1 192 ? -14.844 5.788 5.797 1.00 96.69 192 TYR A O 1
ATOM 1581 N N . PHE A 1 193 ? -16.832 5.038 6.514 1.00 96.31 193 PHE A N 1
ATOM 1582 C CA . PHE A 1 193 ? -17.594 6.189 6.014 1.00 96.31 193 PHE A CA 1
ATOM 1583 C C . PHE A 1 193 ? -17.300 7.498 6.757 1.00 96.31 193 PHE A C 1
ATOM 1585 O O . PHE A 1 193 ? -17.610 8.569 6.244 1.00 96.31 193 PHE A O 1
ATOM 1592 N N . GLN A 1 194 ? -16.686 7.421 7.938 1.00 96.12 194 GLN A N 1
ATOM 1593 C CA . GLN A 1 194 ? -16.176 8.576 8.675 1.00 96.12 194 GLN A CA 1
ATOM 1594 C C . GLN A 1 194 ? -14.721 8.919 8.323 1.00 96.12 194 GLN A C 1
ATOM 1596 O O . GLN A 1 194 ? -14.155 9.809 8.951 1.00 96.12 194 GLN A O 1
ATOM 1601 N N . ASP A 1 195 ? -14.102 8.216 7.366 1.00 96.06 195 ASP A N 1
ATOM 1602 C CA . ASP A 1 195 ? -12.672 8.308 7.046 1.00 96.06 195 ASP A CA 1
ATOM 1603 C C . ASP A 1 195 ? -11.732 7.923 8.208 1.00 96.06 195 ASP A C 1
ATOM 1605 O O . ASP A 1 195 ? -10.549 8.254 8.191 1.00 96.06 195 ASP A O 1
ATOM 1609 N N . LYS A 1 196 ? -12.222 7.181 9.208 1.00 95.50 196 LYS A N 1
ATOM 1610 C CA . LYS A 1 196 ? -11.467 6.802 10.414 1.00 95.50 196 LYS A CA 1
ATOM 1611 C C . LYS A 1 196 ? -11.017 5.347 10.372 1.00 95.50 196 LYS A C 1
ATOM 1613 O O . LYS A 1 196 ? -11.303 4.555 11.265 1.00 95.50 196 LYS A O 1
ATOM 1618 N N . ILE A 1 197 ? -10.322 4.987 9.299 1.00 93.44 197 ILE A N 1
ATOM 1619 C CA . ILE A 1 197 ? -9.789 3.642 9.087 1.00 93.44 197 ILE A CA 1
ATOM 1620 C C . ILE A 1 197 ? -8.279 3.693 8.824 1.00 93.44 197 ILE A C 1
ATOM 1622 O O . ILE A 1 197 ? -7.821 4.614 8.141 1.00 93.44 197 ILE A O 1
ATOM 1626 N N . PRO A 1 198 ? -7.488 2.721 9.317 1.00 90.38 198 PRO A N 1
ATOM 1627 C CA . PRO A 1 198 ? -6.062 2.706 9.034 1.00 90.38 198 PRO A CA 1
ATOM 1628 C C . PRO A 1 198 ? -5.756 2.676 7.534 1.00 90.38 198 PRO A C 1
ATOM 1630 O O . PRO A 1 198 ? -6.385 1.917 6.789 1.00 90.38 198 PRO A O 1
ATOM 1633 N N . ARG A 1 199 ? -4.757 3.473 7.130 1.00 89.50 199 ARG A N 1
ATOM 1634 C CA . ARG A 1 199 ? -4.330 3.744 5.740 1.00 89.50 199 ARG A CA 1
ATOM 1635 C C . ARG A 1 199 ? -5.314 4.578 4.918 1.00 89.50 199 ARG A C 1
ATOM 1637 O O . ARG A 1 199 ? -5.131 4.712 3.709 1.00 89.50 199 ARG A O 1
ATOM 1644 N N . GLY A 1 200 ? -6.323 5.156 5.567 1.00 93.69 200 GLY A N 1
ATOM 1645 C CA . GLY A 1 200 ? -7.372 5.917 4.905 1.00 93.69 200 GLY A CA 1
ATOM 1646 C C . GLY A 1 200 ? -8.269 5.054 4.013 1.00 93.69 200 GLY A C 1
ATOM 1647 O O . GLY A 1 200 ? -8.119 3.833 3.892 1.00 93.69 200 GLY A O 1
ATOM 1648 N N . THR A 1 201 ? -9.239 5.707 3.381 1.00 96.12 201 THR A N 1
ATOM 1649 C CA . THR A 1 201 ? -10.207 5.043 2.505 1.00 96.12 201 THR A CA 1
ATOM 1650 C C . THR A 1 201 ? -9.569 4.593 1.194 1.00 96.12 201 THR A C 1
ATOM 1652 O O . THR A 1 201 ? -8.625 5.205 0.677 1.00 96.12 201 THR A O 1
ATOM 1655 N N . TRP A 1 202 ? -10.100 3.505 0.635 1.00 97.44 202 TRP A N 1
ATOM 1656 C CA . TRP A 1 202 ? -9.601 2.921 -0.606 1.00 97.44 202 TRP A CA 1
ATOM 1657 C C . TRP A 1 202 ? -9.661 3.928 -1.760 1.00 97.44 202 TRP A C 1
ATOM 1659 O O . TRP A 1 202 ? -8.733 3.981 -2.570 1.00 97.44 202 TRP A O 1
ATOM 1669 N N . GLU A 1 203 ? -10.710 4.758 -1.829 1.00 96.69 203 GLU A N 1
ATOM 1670 C CA . GLU A 1 203 ? -10.899 5.737 -2.902 1.00 96.69 203 GLU A CA 1
ATOM 1671 C C . GLU A 1 203 ? -9.827 6.820 -2.851 1.00 96.69 203 GLU A C 1
ATOM 1673 O O . GLU A 1 203 ? -9.225 7.120 -3.882 1.00 96.69 203 GLU A O 1
ATOM 1678 N N . LYS A 1 204 ? -9.561 7.390 -1.667 1.00 96.12 204 LYS A N 1
ATOM 1679 C CA . LYS A 1 204 ? -8.532 8.426 -1.493 1.00 96.12 204 LYS A CA 1
ATOM 1680 C C . LYS A 1 204 ? -7.155 7.879 -1.853 1.00 96.12 204 LYS A C 1
ATOM 1682 O O . LYS A 1 204 ? -6.465 8.462 -2.689 1.00 96.12 204 LYS A O 1
ATOM 1687 N N . HIS A 1 205 ? -6.817 6.709 -1.314 1.00 96.81 205 HIS A N 1
ATOM 1688 C CA . HIS A 1 205 ? -5.543 6.050 -1.573 1.00 96.81 205 HIS A CA 1
ATOM 1689 C C . HIS A 1 205 ? -5.353 5.724 -3.066 1.00 96.81 205 HIS A C 1
ATOM 1691 O O . HIS A 1 205 ? -4.341 6.079 -3.672 1.00 96.81 205 HIS A O 1
ATOM 1697 N N . THR A 1 206 ? -6.340 5.081 -3.695 1.00 97.12 206 THR A N 1
ATOM 1698 C CA . THR A 1 206 ? -6.280 4.682 -5.113 1.00 97.12 206 THR A CA 1
ATOM 1699 C C . THR A 1 206 ? -6.260 5.885 -6.045 1.00 97.12 206 THR A C 1
ATOM 1701 O O . THR A 1 206 ? -5.517 5.893 -7.027 1.00 97.12 206 THR A O 1
ATOM 1704 N N . LYS A 1 207 ? -7.032 6.932 -5.736 1.00 96.50 207 LYS A N 1
ATOM 1705 C CA . LYS A 1 207 ? -7.072 8.160 -6.534 1.00 96.50 207 LYS A CA 1
ATOM 1706 C C . LYS A 1 207 ? -5.725 8.882 -6.540 1.00 96.50 207 LYS A C 1
ATOM 1708 O O . LYS A 1 207 ? -5.314 9.317 -7.612 1.00 96.50 207 LYS A O 1
ATOM 1713 N N . GLY A 1 208 ? -5.043 8.978 -5.395 1.00 95.88 208 GLY A N 1
ATOM 1714 C CA . GLY A 1 208 ? -3.724 9.616 -5.307 1.00 95.88 208 GLY A CA 1
ATOM 1715 C C . GLY A 1 208 ? -2.703 8.958 -6.238 1.00 95.88 208 GLY A C 1
ATOM 1716 O O . GLY A 1 208 ? -2.062 9.624 -7.048 1.00 95.88 208 GLY A O 1
ATOM 1717 N N . TRP A 1 209 ? -2.632 7.628 -6.209 1.00 96.69 209 TRP A N 1
ATOM 1718 C CA . TRP A 1 209 ? -1.747 6.864 -7.091 1.00 96.69 209 TRP A CA 1
ATOM 1719 C C . TRP A 1 209 ? -2.169 6.896 -8.563 1.00 96.69 209 TRP A C 1
ATOM 1721 O O . TRP A 1 209 ? -1.321 6.966 -9.454 1.00 96.69 209 TRP A O 1
ATOM 1731 N N . LEU A 1 210 ? -3.475 6.875 -8.844 1.00 95.88 210 LEU A N 1
ATOM 1732 C CA . LEU A 1 210 ? -3.982 6.974 -10.212 1.00 95.88 210 LEU A CA 1
ATOM 1733 C C . LEU A 1 210 ? -3.646 8.335 -10.822 1.00 95.88 210 LEU A C 1
ATOM 1735 O O . LEU A 1 210 ? -3.271 8.405 -11.989 1.00 95.88 210 LEU A O 1
ATOM 1739 N N . GLN A 1 211 ? -3.755 9.412 -10.046 1.00 94.88 211 GLN A N 1
ATOM 1740 C CA . GLN A 1 211 ? -3.380 10.747 -10.497 1.00 94.88 211 GLN A CA 1
ATOM 1741 C C . GLN A 1 211 ? -1.885 10.830 -10.822 1.00 94.88 211 GLN A C 1
ATOM 1743 O O . GLN A 1 211 ? -1.541 11.332 -11.888 1.00 94.88 211 GLN A O 1
ATOM 1748 N N . GLU A 1 212 ? -1.025 10.270 -9.970 1.00 94.06 212 GLU A N 1
ATOM 1749 C CA . GLU A 1 212 ? 0.421 10.206 -10.207 1.00 94.06 212 GLU A CA 1
ATOM 1750 C C . GLU A 1 212 ? 0.759 9.459 -11.515 1.00 94.06 212 GLU A C 1
ATOM 1752 O O . GLU A 1 212 ? 1.535 9.954 -12.332 1.00 94.06 212 GLU A O 1
ATOM 1757 N N . SER A 1 213 ? 0.113 8.320 -11.794 1.00 94.31 213 SER A N 1
ATOM 1758 C CA . SER A 1 213 ? 0.381 7.555 -13.030 1.00 94.31 213 SER A CA 1
ATOM 1759 C C . SER A 1 213 ? 0.041 8.268 -14.334 1.00 94.31 213 SER A C 1
ATOM 1761 O O . SER A 1 213 ? 0.534 7.871 -15.386 1.00 94.31 213 SER A O 1
ATOM 1763 N N . ARG A 1 214 ? -0.783 9.323 -14.302 1.00 91.75 214 ARG A N 1
ATOM 1764 C CA . ARG A 1 214 ? -1.113 10.084 -15.519 1.00 91.75 214 ARG A CA 1
ATOM 1765 C C . ARG A 1 214 ? 0.110 10.790 -16.093 1.00 91.75 214 ARG A C 1
ATOM 1767 O O . ARG A 1 214 ? 0.202 10.932 -17.307 1.00 91.75 214 ARG A O 1
ATOM 1774 N N . ASN A 1 215 ? 1.035 11.183 -15.219 1.00 88.12 215 ASN A N 1
ATOM 1775 C CA . ASN A 1 215 ? 2.248 11.910 -15.583 1.00 88.12 215 ASN A CA 1
ATOM 1776 C C . ASN A 1 215 ? 3.517 11.068 -15.378 1.00 88.12 215 ASN A C 1
ATOM 1778 O O . ASN A 1 215 ? 4.570 11.408 -15.910 1.00 88.12 215 ASN A O 1
ATOM 1782 N N . ASN A 1 216 ? 3.426 9.945 -14.659 1.00 91.38 216 ASN A N 1
ATOM 1783 C CA . ASN A 1 216 ? 4.552 9.065 -14.380 1.00 91.38 216 ASN A CA 1
ATOM 1784 C C . ASN A 1 216 ? 4.435 7.721 -15.116 1.00 91.38 216 ASN A C 1
ATOM 1786 O O . ASN A 1 216 ? 3.741 6.801 -14.680 1.00 91.38 216 ASN A O 1
ATOM 1790 N N . LYS A 1 217 ? 5.187 7.588 -16.216 1.00 93.19 217 LYS A N 1
ATOM 1791 C CA . LYS A 1 217 ? 5.216 6.378 -17.059 1.00 93.19 217 LYS A CA 1
ATOM 1792 C C . LYS A 1 217 ? 5.849 5.158 -16.381 1.00 93.19 217 LYS A C 1
ATOM 1794 O O . LYS A 1 217 ? 5.709 4.055 -16.899 1.00 93.19 217 LYS A O 1
ATOM 1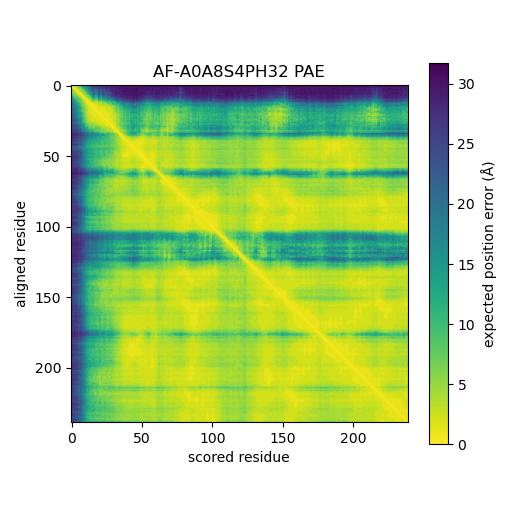799 N N . ASN A 1 218 ? 6.522 5.332 -15.242 1.00 95.38 218 ASN A N 1
ATOM 1800 C CA . ASN A 1 218 ? 7.113 4.224 -14.489 1.00 95.38 218 ASN A CA 1
ATOM 1801 C C . ASN A 1 218 ? 6.093 3.499 -13.598 1.00 95.38 218 ASN A C 1
ATOM 1803 O O . ASN A 1 218 ? 6.461 2.528 -12.938 1.00 95.38 218 ASN A O 1
ATOM 1807 N N . ILE A 1 219 ? 4.829 3.946 -13.572 1.00 96.69 219 ILE A N 1
ATOM 1808 C CA . ILE A 1 219 ? 3.759 3.327 -12.787 1.00 96.69 219 ILE A CA 1
ATOM 1809 C C . ILE A 1 219 ? 2.857 2.483 -13.688 1.00 96.69 219 ILE A C 1
ATOM 1811 O O . ILE A 1 219 ? 2.067 2.994 -14.479 1.00 96.69 219 ILE A O 1
ATOM 1815 N N . PHE A 1 220 ? 2.928 1.170 -13.506 1.00 96.88 220 PHE A N 1
ATOM 1816 C CA . PHE A 1 220 ? 2.063 0.191 -14.144 1.00 96.88 220 PHE A CA 1
ATOM 1817 C C . PHE A 1 220 ? 0.858 -0.135 -13.253 1.00 96.88 220 PHE A C 1
ATOM 1819 O O . PHE A 1 220 ? 1.010 -0.627 -12.134 1.00 96.88 220 PHE A O 1
ATOM 1826 N N . PHE A 1 221 ? -0.354 0.122 -13.749 1.00 96.06 221 PHE A N 1
ATOM 1827 C CA . PHE A 1 221 ? -1.598 -0.174 -13.037 1.00 96.06 221 PHE A CA 1
ATOM 1828 C C . PHE A 1 221 ? -2.092 -1.592 -13.336 1.00 96.06 221 PHE A C 1
ATOM 1830 O O . PHE A 1 221 ? -2.548 -1.894 -14.439 1.00 96.06 221 PHE A O 1
ATOM 1837 N N . LEU A 1 222 ? -2.072 -2.444 -12.315 1.00 96.81 222 LEU A N 1
ATOM 1838 C CA . LEU A 1 222 ? -2.503 -3.834 -12.383 1.00 96.81 222 LEU A CA 1
ATOM 1839 C C . LEU A 1 222 ? -3.844 -4.015 -11.668 1.00 96.81 222 LEU A C 1
ATOM 1841 O O . LEU A 1 222 ? -4.002 -3.612 -10.519 1.00 96.81 222 LEU A O 1
ATOM 1845 N N . LYS A 1 223 ? -4.808 -4.672 -12.320 1.00 96.81 223 LYS A N 1
ATOM 1846 C CA . LYS A 1 223 ? -6.079 -5.065 -11.690 1.00 96.81 223 LYS A CA 1
ATOM 1847 C C . LYS A 1 223 ? -5.972 -6.478 -11.125 1.00 96.81 223 LYS A C 1
ATOM 1849 O O . LYS A 1 223 ? -5.683 -7.412 -11.873 1.00 96.81 223 LYS A O 1
ATOM 1854 N N . TYR A 1 224 ? -6.275 -6.649 -9.841 1.00 97.81 224 TYR A N 1
ATOM 1855 C CA . TYR A 1 224 ? -6.280 -7.948 -9.164 1.00 97.81 224 TYR A CA 1
ATOM 1856 C C . TYR A 1 224 ? -7.185 -8.962 -9.873 1.00 97.81 224 TYR A C 1
ATOM 1858 O O . TYR A 1 224 ? -6.797 -10.107 -10.094 1.00 97.81 224 TYR A O 1
ATOM 1866 N N . GLU A 1 225 ? -8.377 -8.536 -10.285 1.00 98.00 225 GLU A N 1
ATOM 1867 C CA . GLU A 1 225 ? -9.356 -9.381 -10.971 1.00 98.00 225 GLU A CA 1
ATOM 1868 C C . GLU A 1 225 ? -8.843 -9.822 -12.345 1.00 98.00 225 GLU A C 1
ATOM 1870 O O . GLU A 1 225 ? -9.097 -10.948 -12.768 1.00 98.00 225 GLU A O 1
ATOM 1875 N N . GLY A 1 226 ? -8.071 -8.956 -13.010 1.00 96.81 226 GLY A N 1
ATOM 1876 C CA . GLY A 1 226 ? -7.387 -9.283 -14.255 1.00 96.81 226 GLY A CA 1
ATOM 1877 C C . GLY A 1 226 ? -6.356 -10.385 -14.042 1.00 96.81 226 GLY A C 1
ATOM 1878 O O . GLY A 1 226 ? -6.419 -11.408 -14.723 1.00 96.81 226 GLY A O 1
ATOM 1879 N N . LEU A 1 227 ? -5.459 -10.203 -13.065 1.00 97.12 227 LEU A N 1
ATOM 1880 C CA . LEU A 1 227 ? -4.444 -11.198 -12.708 1.00 97.12 227 LEU A CA 1
ATOM 1881 C C . LEU A 1 227 ? -5.079 -12.537 -12.308 1.00 97.12 227 LEU A C 1
ATOM 1883 O O . LEU A 1 227 ? -4.577 -13.592 -12.675 1.00 97.12 227 LEU A O 1
ATOM 1887 N N . ARG A 1 228 ? -6.205 -12.505 -11.588 1.00 97.06 228 ARG A N 1
ATOM 1888 C CA . ARG A 1 228 ? -6.956 -13.704 -11.196 1.00 97.06 228 ARG A CA 1
ATOM 1889 C C . ARG A 1 228 ? -7.591 -14.429 -12.383 1.00 97.06 228 ARG A C 1
ATOM 1891 O O . ARG A 1 228 ? -7.651 -15.654 -12.363 1.00 97.06 228 ARG A O 1
ATOM 1898 N N . HIS A 1 229 ? -8.100 -13.690 -13.366 1.00 97.75 229 HIS A N 1
ATOM 1899 C CA . HIS A 1 229 ? -8.793 -14.257 -14.521 1.00 97.75 229 HIS A CA 1
ATOM 1900 C C . HIS A 1 229 ? -7.830 -14.849 -15.558 1.00 97.75 229 HIS A C 1
ATOM 1902 O O . HIS A 1 229 ? -8.066 -15.952 -16.039 1.00 97.75 229 HIS A O 1
ATOM 1908 N N . ASP A 1 230 ? -6.742 -14.139 -15.873 1.00 97.62 230 ASP A N 1
ATOM 1909 C CA . ASP A 1 230 ? -5.726 -14.580 -16.836 1.00 97.62 230 ASP A CA 1
ATOM 1910 C C . ASP A 1 230 ? -4.308 -14.313 -16.294 1.00 97.62 230 ASP A C 1
ATOM 1912 O O . ASP A 1 230 ? -3.670 -13.313 -16.647 1.00 97.62 230 ASP A O 1
ATOM 1916 N N . PRO A 1 231 ? -3.798 -15.192 -15.409 1.00 96.31 231 PRO A N 1
ATOM 1917 C CA . PRO A 1 231 ? -2.502 -14.987 -14.776 1.00 96.31 231 PRO A CA 1
ATOM 1918 C C . PRO A 1 231 ? -1.354 -14.908 -15.782 1.00 96.31 231 PRO A C 1
ATOM 1920 O O . PRO A 1 231 ? -0.459 -14.086 -15.624 1.00 96.31 231 PRO A O 1
ATOM 1923 N N . LEU A 1 232 ? -1.375 -15.736 -16.833 1.00 96.81 232 LEU A N 1
ATOM 1924 C CA . LEU A 1 232 ? -0.279 -15.810 -17.802 1.00 96.81 232 LEU A CA 1
ATOM 1925 C C . LEU A 1 232 ? -0.151 -14.526 -18.614 1.00 96.81 232 LEU A C 1
ATOM 1927 O O . LEU A 1 232 ? 0.968 -14.076 -18.855 1.00 96.81 232 LEU A O 1
ATOM 1931 N N . LYS A 1 233 ? -1.274 -13.928 -19.022 1.00 97.12 233 LYS A N 1
ATOM 1932 C CA . LYS A 1 233 ? -1.262 -12.621 -19.677 1.00 97.12 233 LYS A CA 1
ATOM 1933 C C . LYS A 1 233 ? -0.638 -11.568 -18.770 1.00 97.12 233 LYS A C 1
ATOM 1935 O O . LYS A 1 233 ? 0.301 -10.900 -19.179 1.00 97.12 233 LYS A O 1
ATOM 1940 N N . TRP A 1 234 ? -1.124 -11.435 -17.539 1.00 96.75 234 TRP A N 1
ATOM 1941 C CA . TRP A 1 234 ? -0.658 -10.365 -16.656 1.00 96.75 234 TRP A CA 1
ATOM 1942 C C . TRP A 1 234 ? 0.769 -10.566 -16.156 1.00 96.75 234 TRP A C 1
ATOM 1944 O O . TRP A 1 234 ? 1.482 -9.586 -16.002 1.00 96.75 234 TRP A O 1
ATOM 1954 N N . ILE A 1 235 ? 1.226 -11.807 -15.974 1.00 96.19 235 ILE A N 1
ATOM 1955 C CA . ILE A 1 235 ? 2.640 -12.092 -15.693 1.00 96.19 235 ILE A CA 1
ATOM 1956 C C . ILE A 1 235 ? 3.530 -11.607 -16.847 1.00 96.19 235 ILE A C 1
ATOM 1958 O O . ILE A 1 235 ? 4.590 -11.050 -16.585 1.00 96.19 235 ILE A O 1
ATOM 1962 N N . LYS A 1 236 ? 3.100 -11.768 -18.107 1.00 96.31 236 LYS A N 1
ATOM 1963 C CA . LYS A 1 236 ? 3.836 -11.249 -19.273 1.00 96.31 236 LYS A CA 1
ATOM 1964 C C . LYS A 1 236 ? 3.839 -9.724 -19.351 1.00 96.31 236 LYS A C 1
ATOM 1966 O O . LYS A 1 236 ? 4.831 -9.175 -19.791 1.00 96.31 236 LYS A O 1
ATOM 1971 N N . GLU A 1 237 ? 2.759 -9.060 -18.944 1.00 95.62 237 GLU A N 1
ATOM 1972 C CA . GLU A 1 237 ? 2.696 -7.588 -18.890 1.00 95.62 237 GLU A CA 1
ATOM 1973 C C . GLU A 1 237 ? 3.551 -7.005 -17.750 1.00 95.62 237 GLU A C 1
ATOM 1975 O O . GLU A 1 237 ? 3.999 -5.867 -17.832 1.00 95.62 237 GLU A O 1
ATOM 1980 N N . ILE A 1 238 ? 3.754 -7.767 -16.665 1.00 95.25 238 ILE A N 1
ATOM 1981 C CA . ILE A 1 238 ? 4.627 -7.372 -15.547 1.00 95.25 238 ILE A CA 1
ATOM 1982 C C . ILE A 1 238 ? 6.117 -7.483 -15.922 1.00 95.25 238 ILE A C 1
ATOM 1984 O O . ILE A 1 238 ? 6.922 -6.720 -15.384 1.00 95.25 238 ILE A O 1
ATOM 1988 N N . ALA A 1 239 ? 6.481 -8.450 -16.772 1.00 92.31 239 ALA A N 1
ATOM 1989 C CA . ALA A 1 239 ? 7.860 -8.745 -17.178 1.00 92.31 239 ALA A CA 1
ATOM 1990 C C . ALA A 1 239 ? 8.420 -7.704 -18.162 1.00 92.31 239 ALA A C 1
ATOM 1992 O O . ALA A 1 239 ? 9.564 -7.245 -17.928 1.00 92.31 239 ALA A O 1
#

Organism: Owenia fusiformis (NCBI:txid6347)

Mean predicted aligned error: 7.35 Å

Secondary structure (DSSP, 8-state):
-----------PPPPHHHHHHHHHHHHHHH-------EEEEE-TTS-EEEEEEETTEEEETTS-HHHHHHHHH----TT-EEEEESTTSSHHHHHHHHHHHHH-TT----HHHHHHHHH-TTSGGGTSSPSSPEEEE---GGGS-THHHHHT-EEEEEE--HHHHHHHHHHHHHH-TTT-----HHHHHHHHHTT-STT--HHHHHHHHHHHHTT-TTEEEEEHHHHHH-HHHHHHHH-

Solvent-accessible surface area (backbone atoms only — not comparable to full-atom values): 13516 Å² total; per-residue (Å²): 139,83,84,80,80,79,78,76,81,73,81,74,79,79,51,72,68,55,50,52,52,53,50,53,45,56,56,56,52,72,62,74,65,86,66,68,68,69,46,78,45,68,27,84,75,75,40,50,37,56,29,27,58,59,97,84,39,25,32,53,63,77,54,56,39,60,48,54,42,25,23,36,71,35,84,58,47,56,63,29,35,35,36,35,32,58,71,65,28,50,62,66,61,53,48,54,51,53,46,29,72,76,63,36,85,83,57,84,75,61,70,64,63,52,49,36,35,56,67,37,59,66,41,79,66,62,76,72,51,67,80,66,38,76,38,36,39,54,66,40,56,94,53,46,39,46,35,36,69,77,45,58,23,36,31,39,38,37,44,44,62,62,71,63,20,49,55,48,38,54,57,45,43,63,71,37,78,68,45,66,34,85,59,54,73,66,25,50,48,46,23,45,80,67,53,63,31,63,65,35,44,65,65,63,35,51,48,45,47,54,56,50,38,75,79,33,86,46,47,44,82,42,49,40,68,52,40,72,75,42,47,70,61,45,54,60,74,73,105

pLDDT: mean 86.03, std 13.4, range [38.41, 98.12]

Foldseek 3Di:
DDDDDDDDDDDDDDDPVRVVVVVLLVVLLPDQDPDQDWDWDFFPVRWTWIWDDDVNATAQSVAGSQVLNLQSPFADAQQAEEEEEAAQLCSVVVLLLLCCVVPNPPDDDDPVLQCCLAHPRPDPVVVVADPPHYHYYYAALSSGRSNCQVNLHAYEYEDEDQVNRLVSVVVVLCVDVSTVTPDDPNRSVRCLVVQNDHNTHRCRRVVRLVVVVVPRVSYHYHYSVVCVVPVVVVSVVSD